Protein AF-A0A9J5Y5T1-F1 (afdb_monomer)

Radius of gyration: 34.95 Å; Cα contacts (8 Å, |Δi|>4): 26; chains: 1; bounding box: 78×88×80 Å

Organism: Solanum commersonii (NCBI:txid4109)

Sequence (200 aa):
MGQLAYSADVRATRLERSIPGMIDSAILAALTPLQTFVNALTVRVIACESKQGEDSEVRALKVNIASLRKDIDYLKFTDFTSLLETTEDRDAPNTSRNHPTTTGDVQRDGAAHVESNAKTDEELISIHTEESRDKGIFRDLPDLIKTIVQPVIKTLPTGTSTAAPSGYGIAILSEATPGTDAHIQTATPATETPTKRETA

Foldseek 3Di:
DPPVVVVVVVVVVVVVVCVLVVVLVVLVVVLVVVVVVLVVVVVVLVVVCVVPNDDPVSVVVVVVSVVVVVVSVVSNPDRVVVVVVVPPPDPDDPDDDDDPPPPDDDDDDDDDDDPPPDPPDPPDPPPPPPPDPVVPPVVCPVVVVVVVVVVVVVPPPPPPPPDDPDDDDDDDDDDDDDDDDDDDDDDDDDDDDDDDDDDD

Solvent-accessible surface area (backbone atoms only — not comparable to full-atom values): 13664 Å² total; per-residue (Å²): 126,68,70,63,60,55,57,50,54,59,51,53,58,54,48,64,70,46,49,56,61,52,50,55,53,51,51,54,62,59,47,52,61,52,54,53,50,52,52,54,48,52,54,49,51,54,54,47,34,76,74,77,46,85,47,75,63,61,51,53,49,51,53,51,52,55,50,52,50,51,53,51,54,48,61,71,67,54,60,63,57,65,66,63,60,72,74,76,82,75,85,72,77,91,70,83,85,77,82,79,86,73,91,68,93,72,92,75,83,86,81,80,90,75,83,78,85,73,82,76,78,81,72,76,79,75,76,74,77,75,83,77,68,76,77,54,64,68,71,45,43,65,57,46,52,48,59,65,54,50,50,66,73,65,68,52,73,75,68,79,75,77,78,72,88,77,76,78,89,83,81,89,83,90,81,82,87,85,90,83,90,78,87,83,83,84,83,83,83,83,84,84,78,86,83,86,82,85,80,134

Nearest PDB structures (foldseek):
  4biu-assembly2_B  TM=8.194E-01  e=3.157E-01  Escherichia coli K-12
  4biu-assembly2_A  TM=7.424E-01  e=4.403E-01  Escherichia coli K-12
  4biz-assembly2_D  TM=7.904E-01  e=9.789E-01  Escherichia coli K-12
  6he1-assembly1_A  TM=5.849E-01  e=9.414E+00  Pseudomonas aeruginosa
  6hdz-assembly1_A  TM=5.724E-01  e=9.414E+00  Pseudomonas aeruginosa

Secondary structure (DSSP, 8-state):
-HHHHHHHHHHHHHHHHHHHHHHHHHHHHHHHHHHHHHHHHHHHHHHHHHHH---HHHHHHHHHHHHHHHHHHHHHHS-HHHHHHTTSSSS---------------------------------------TTSHHHHTTSHHHHHHHHHHHHHHSS------------------------------PPPP-PPPPP----

Structure (mmCIF, N/CA/C/O backbone):
data_AF-A0A9J5Y5T1-F1
#
_entry.id   AF-A0A9J5Y5T1-F1
#
loop_
_atom_site.group_PDB
_atom_site.id
_atom_site.type_symbol
_atom_site.label_atom_id
_atom_site.label_alt_id
_atom_site.label_comp_id
_atom_site.label_asym_id
_atom_site.label_entity_id
_atom_site.label_seq_id
_atom_site.pdbx_PDB_ins_code
_atom_site.Cartn_x
_atom_site.Cartn_y
_atom_site.Cartn_z
_atom_site.occupancy
_atom_site.B_iso_or_equiv
_atom_site.auth_seq_id
_atom_site.auth_comp_id
_atom_site.auth_asym_id
_atom_site.auth_atom_id
_atom_site.pdbx_PDB_model_num
ATOM 1 N N . MET A 1 1 ? 26.450 -8.437 -41.134 1.00 74.06 1 MET A N 1
ATOM 2 C CA . MET A 1 1 ? 26.872 -8.256 -39.724 1.00 74.06 1 MET A CA 1
ATOM 3 C C . MET A 1 1 ? 26.092 -7.157 -38.982 1.00 74.06 1 MET A C 1
ATOM 5 O O . MET A 1 1 ? 25.840 -7.346 -37.806 1.00 74.06 1 MET A O 1
ATOM 9 N N . GLY A 1 2 ? 25.649 -6.053 -39.609 1.00 75.94 2 GLY A N 1
ATOM 10 C CA . GLY A 1 2 ? 25.048 -4.914 -38.875 1.00 75.94 2 GLY A CA 1
ATOM 11 C C . GLY A 1 2 ? 23.631 -5.085 -38.288 1.00 75.94 2 GLY A C 1
ATOM 12 O O . GLY A 1 2 ? 23.327 -4.481 -37.267 1.00 75.94 2 GLY A O 1
ATOM 13 N N . GLN A 1 3 ? 22.760 -5.919 -38.871 1.00 76.81 3 GLN A N 1
ATOM 14 C CA . GLN A 1 3 ? 21.355 -6.025 -38.421 1.00 76.81 3 GLN A CA 1
ATOM 15 C C . GLN A 1 3 ? 21.182 -6.706 -37.050 1.00 76.81 3 GLN A C 1
ATOM 17 O O . GLN A 1 3 ? 20.240 -6.398 -36.324 1.00 76.81 3 GLN A O 1
ATOM 22 N N . LEU A 1 4 ? 22.101 -7.603 -36.675 1.00 75.69 4 LEU A N 1
ATOM 23 C CA . LEU A 1 4 ? 22.059 -8.304 -35.386 1.00 75.69 4 LEU A CA 1
ATOM 24 C C . LEU A 1 4 ? 22.426 -7.378 -34.220 1.00 75.69 4 LEU A C 1
ATOM 26 O O . LEU A 1 4 ? 21.766 -7.418 -33.185 1.00 75.69 4 LEU A O 1
ATOM 30 N N . ALA A 1 5 ? 23.427 -6.512 -34.418 1.00 73.38 5 ALA A N 1
ATOM 31 C CA . ALA A 1 5 ? 23.811 -5.498 -33.437 1.00 73.38 5 ALA A CA 1
ATOM 32 C C . ALA A 1 5 ? 22.671 -4.491 -33.208 1.00 73.38 5 ALA A C 1
ATOM 34 O O . ALA A 1 5 ? 22.303 -4.227 -32.069 1.00 73.38 5 ALA A O 1
ATOM 35 N N . TYR A 1 6 ? 22.030 -4.033 -34.289 1.00 80.94 6 TYR A N 1
ATOM 36 C CA . TYR A 1 6 ? 20.891 -3.114 -34.216 1.00 80.94 6 TYR A CA 1
ATOM 37 C C . TYR A 1 6 ? 19.677 -3.714 -33.479 1.00 80.94 6 TYR A C 1
ATOM 39 O O . TYR A 1 6 ? 19.035 -3.050 -32.672 1.00 80.94 6 TYR A O 1
ATOM 47 N N . SER A 1 7 ? 19.369 -4.999 -33.696 1.00 79.19 7 SER A N 1
ATOM 48 C CA . SER A 1 7 ? 18.245 -5.651 -33.008 1.00 79.19 7 SER A CA 1
ATOM 49 C C . SER A 1 7 ? 18.495 -5.905 -31.514 1.00 79.19 7 SER A C 1
ATOM 51 O O . SER A 1 7 ? 17.526 -6.048 -30.763 1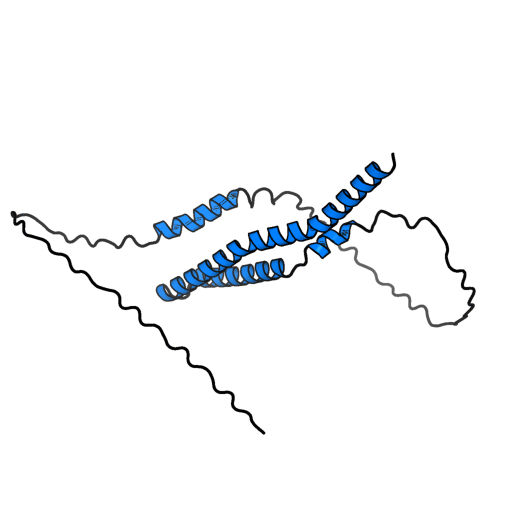.00 79.19 7 SER A O 1
ATOM 53 N N . ALA A 1 8 ? 19.749 -6.038 -31.078 1.00 80.44 8 ALA A N 1
ATOM 54 C CA . ALA A 1 8 ? 20.075 -6.181 -29.659 1.00 80.44 8 ALA A CA 1
ATOM 55 C C . ALA A 1 8 ? 19.858 -4.856 -28.912 1.00 80.44 8 ALA A C 1
ATOM 57 O O . ALA A 1 8 ? 19.189 -4.847 -27.880 1.00 80.44 8 ALA A O 1
ATOM 58 N N . ASP A 1 9 ? 20.315 -3.754 -29.503 1.00 85.69 9 ASP A N 1
ATOM 59 C CA . ASP A 1 9 ? 20.233 -2.395 -28.956 1.00 85.69 9 ASP A CA 1
ATOM 60 C C . ASP A 1 9 ? 18.781 -1.915 -28.740 1.00 85.69 9 ASP A C 1
ATOM 62 O O . ASP A 1 9 ? 18.398 -1.468 -27.657 1.00 85.69 9 ASP A O 1
ATOM 66 N N . VAL A 1 10 ? 17.899 -2.146 -29.722 1.00 89.50 10 VAL A N 1
ATOM 67 C CA . VAL A 1 10 ? 16.464 -1.805 -29.611 1.00 89.50 10 VAL A CA 1
ATOM 68 C C . VAL A 1 10 ? 15.746 -2.618 -28.522 1.00 89.50 10 VAL A C 1
ATOM 70 O O . VAL A 1 10 ? 14.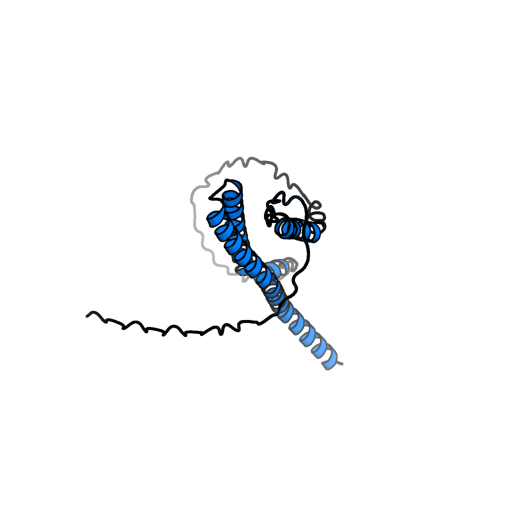761 -2.161 -27.944 1.00 89.50 10 VAL A O 1
ATOM 73 N N . ARG A 1 11 ? 16.190 -3.850 -28.234 1.00 84.06 11 ARG A N 1
ATOM 74 C CA . ARG A 1 11 ? 15.578 -4.668 -27.171 1.00 84.06 11 ARG A CA 1
ATOM 75 C C . ARG A 1 11 ? 16.043 -4.243 -25.781 1.00 84.06 11 ARG A C 1
ATOM 77 O O . ARG A 1 11 ? 15.214 -4.255 -24.875 1.00 84.06 11 ARG A O 1
ATOM 84 N N . ALA A 1 12 ? 17.310 -3.854 -25.633 1.00 84.94 12 ALA A N 1
ATOM 85 C CA . ALA A 1 12 ? 17.848 -3.334 -24.377 1.00 84.94 12 ALA A CA 1
ATOM 86 C C . ALA A 1 12 ? 17.123 -2.042 -23.963 1.00 84.94 12 ALA A C 1
ATOM 88 O O . ALA A 1 12 ? 16.480 -2.003 -22.916 1.00 84.94 12 ALA A O 1
ATOM 89 N N . THR A 1 13 ? 17.064 -1.065 -24.869 1.00 86.25 13 THR A N 1
ATOM 90 C CA . THR A 1 13 ? 16.391 0.227 -24.635 1.00 86.25 13 THR A CA 1
ATOM 91 C C . THR A 1 13 ? 14.893 0.095 -24.333 1.00 86.25 13 THR A C 1
ATOM 93 O O . THR A 1 13 ? 14.337 0.833 -23.517 1.00 86.25 13 THR A O 1
ATOM 96 N N . ARG A 1 14 ? 14.193 -0.866 -24.956 1.00 87.25 14 ARG A N 1
ATOM 97 C CA . ARG A 1 14 ? 12.774 -1.125 -24.644 1.00 87.25 14 ARG A CA 1
ATOM 98 C C . ARG A 1 14 ? 12.569 -1.742 -23.262 1.00 87.25 14 ARG A C 1
ATOM 100 O O . ARG A 1 14 ? 11.547 -1.452 -22.643 1.00 87.25 14 ARG A O 1
ATOM 107 N N . LEU A 1 15 ? 13.492 -2.587 -22.799 1.00 89.62 15 LEU A N 1
ATOM 108 C CA . LEU A 1 15 ? 13.421 -3.189 -21.469 1.00 89.62 15 LEU A CA 1
ATOM 109 C C . LEU A 1 15 ? 13.660 -2.134 -20.387 1.00 89.62 15 LEU A C 1
ATOM 111 O O . LEU A 1 15 ? 12.841 -2.025 -19.476 1.00 89.62 15 LEU A O 1
ATOM 115 N N . GLU A 1 16 ? 14.703 -1.318 -20.542 1.00 84.88 16 GLU A N 1
ATOM 116 C CA . GLU A 1 16 ? 15.031 -0.202 -19.640 1.00 84.88 16 GLU A CA 1
ATOM 117 C C . GLU A 1 16 ? 13.834 0.731 -19.448 1.00 84.88 16 GLU A C 1
ATOM 119 O O . GLU A 1 16 ? 13.437 1.019 -18.322 1.00 84.88 16 GLU A O 1
ATOM 124 N N . ARG A 1 17 ? 13.143 1.080 -20.539 1.00 88.38 17 ARG A N 1
ATOM 125 C CA . ARG A 1 17 ? 11.944 1.926 -20.473 1.00 88.38 17 ARG A CA 1
ATOM 126 C C . ARG A 1 17 ? 10.734 1.264 -19.794 1.00 88.38 17 ARG A C 1
ATOM 128 O O . ARG A 1 17 ? 9.820 1.964 -19.369 1.00 88.38 17 ARG A O 1
ATOM 135 N N . SER A 1 18 ? 10.685 -0.067 -19.721 1.00 91.12 18 SER A N 1
ATOM 136 C CA . SER A 1 18 ? 9.566 -0.804 -19.108 1.00 91.12 18 SER A CA 1
ATOM 137 C C . SER A 1 18 ? 9.746 -1.078 -17.613 1.00 91.12 18 SER A C 1
ATOM 139 O O . SER A 1 18 ? 8.752 -1.295 -16.918 1.00 91.12 18 SER A O 1
ATOM 141 N N . ILE A 1 19 ? 10.987 -1.042 -17.114 1.00 88.25 19 ILE A N 1
ATOM 142 C CA . ILE A 1 19 ? 11.311 -1.349 -15.715 1.00 88.25 19 ILE A CA 1
ATOM 143 C C . ILE A 1 19 ? 10.579 -0.415 -14.731 1.00 88.25 19 ILE A C 1
ATOM 145 O O . ILE A 1 19 ? 9.932 -0.951 -13.828 1.00 88.25 19 ILE A O 1
ATOM 149 N N . PRO A 1 20 ? 10.570 0.926 -14.900 1.00 87.75 20 PRO A N 1
ATOM 150 C CA . PRO A 1 20 ? 9.882 1.814 -13.959 1.00 87.75 20 PRO A CA 1
ATOM 151 C C . PRO A 1 20 ? 8.380 1.522 -13.858 1.00 87.75 20 PRO A C 1
ATOM 153 O O . PRO A 1 20 ? 7.850 1.332 -12.768 1.00 87.75 20 PRO A O 1
ATOM 156 N N . GLY A 1 21 ? 7.712 1.333 -15.002 1.00 89.06 21 GLY A N 1
ATOM 157 C CA . GLY A 1 21 ? 6.279 1.027 -15.024 1.00 89.06 21 GLY A CA 1
ATOM 158 C C . GLY A 1 21 ? 5.930 -0.316 -14.371 1.00 89.06 21 GLY A C 1
ATOM 159 O O . GLY A 1 21 ? 4.870 -0.455 -13.758 1.00 89.06 21 GLY A O 1
ATOM 160 N N . MET A 1 22 ? 6.820 -1.309 -14.462 1.00 91.75 22 MET A N 1
ATOM 161 C CA . MET A 1 22 ? 6.648 -2.579 -13.751 1.00 91.75 22 MET A CA 1
ATOM 162 C C . MET A 1 22 ? 6.779 -2.413 -12.235 1.00 91.75 22 MET A C 1
ATOM 164 O O . MET A 1 22 ? 6.016 -3.034 -11.491 1.00 91.75 22 MET A O 1
ATOM 168 N N . ILE A 1 23 ? 7.724 -1.587 -11.784 1.00 88.31 23 ILE A N 1
ATOM 169 C CA . ILE A 1 23 ? 7.953 -1.312 -10.363 1.00 88.31 23 ILE A CA 1
ATOM 170 C C . ILE A 1 23 ? 6.741 -0.587 -9.768 1.00 88.31 23 ILE A C 1
ATOM 172 O O . ILE A 1 23 ? 6.176 -1.074 -8.787 1.00 88.31 23 ILE A O 1
ATOM 176 N N . ASP A 1 24 ? 6.264 0.482 -10.409 1.00 89.12 24 ASP A N 1
ATOM 177 C CA . ASP A 1 24 ? 5.082 1.228 -9.954 1.00 89.12 24 ASP A CA 1
ATOM 178 C C . ASP A 1 24 ? 3.845 0.332 -9.857 1.00 89.12 24 ASP A C 1
ATOM 180 O O . ASP A 1 24 ? 3.121 0.334 -8.856 1.00 89.12 24 ASP A O 1
ATOM 184 N N . SER A 1 25 ? 3.620 -0.498 -10.882 1.00 91.44 25 SER A N 1
ATOM 185 C CA . SER A 1 25 ? 2.495 -1.433 -10.891 1.00 91.44 25 SER A CA 1
ATOM 186 C C . SER A 1 25 ? 2.592 -2.462 -9.762 1.00 91.44 25 SER A C 1
ATOM 188 O O . SER A 1 25 ? 1.565 -2.813 -9.175 1.00 91.44 25 SER A O 1
ATOM 190 N N . ALA A 1 26 ? 3.791 -2.965 -9.458 1.00 91.69 26 ALA A N 1
ATOM 191 C CA . ALA A 1 26 ? 3.999 -3.925 -8.376 1.00 91.69 26 ALA A CA 1
ATOM 192 C C . ALA A 1 26 ? 3.769 -3.285 -6.997 1.00 91.69 26 ALA A C 1
ATOM 194 O O . ALA A 1 26 ? 3.108 -3.884 -6.144 1.00 91.69 26 ALA A O 1
ATOM 195 N N . ILE A 1 27 ? 4.244 -2.053 -6.792 1.00 89.06 27 ILE A N 1
ATOM 196 C CA . ILE A 1 27 ? 4.042 -1.302 -5.546 1.00 89.06 27 ILE A CA 1
ATOM 197 C C . ILE A 1 27 ? 2.551 -1.017 -5.328 1.00 89.06 27 ILE A C 1
ATOM 199 O O . ILE A 1 27 ? 2.019 -1.298 -4.251 1.00 89.06 27 ILE A O 1
ATOM 203 N N . LEU A 1 28 ? 1.836 -0.550 -6.355 1.00 91.38 28 LEU A N 1
ATOM 204 C CA . LEU A 1 28 ? 0.387 -0.322 -6.278 1.00 91.38 28 LEU A CA 1
ATOM 205 C C . LEU A 1 28 ? -0.393 -1.608 -5.961 1.00 91.38 28 LEU A C 1
ATOM 207 O O . LEU A 1 28 ? -1.330 -1.591 -5.149 1.0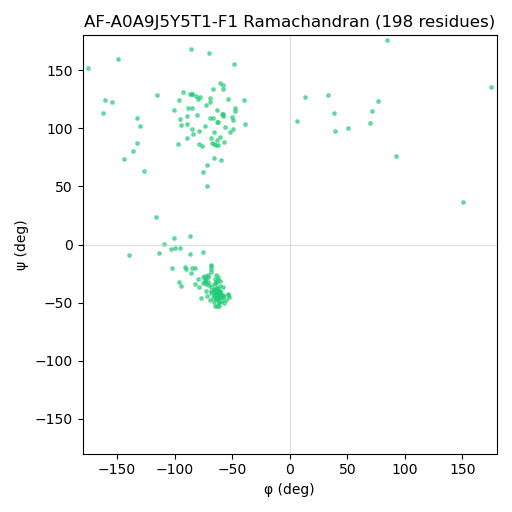0 91.38 28 LEU A O 1
ATOM 211 N N . ALA A 1 29 ? 0.007 -2.732 -6.560 1.00 92.62 29 ALA A N 1
ATOM 212 C CA . ALA A 1 29 ? -0.590 -4.034 -6.276 1.00 92.62 29 ALA A CA 1
ATOM 213 C C . ALA A 1 29 ? -0.374 -4.460 -4.812 1.00 92.62 29 ALA A C 1
ATOM 215 O O . ALA A 1 29 ? -1.293 -5.010 -4.204 1.00 92.62 29 ALA A O 1
ATOM 216 N N . ALA A 1 30 ? 0.788 -4.156 -4.223 1.00 91.06 30 ALA A N 1
ATOM 217 C CA . ALA A 1 30 ? 1.093 -4.440 -2.819 1.00 91.06 30 ALA A CA 1
ATOM 218 C C . ALA A 1 30 ? 0.396 -3.481 -1.830 1.00 91.06 30 ALA A C 1
ATOM 220 O O . ALA A 1 30 ? -0.001 -3.898 -0.741 1.00 91.06 30 ALA A O 1
ATOM 221 N N . LEU A 1 31 ? 0.187 -2.214 -2.204 1.00 92.38 31 LEU A N 1
ATOM 222 C CA . LEU A 1 31 ? -0.479 -1.214 -1.357 1.00 92.38 31 LEU A CA 1
ATOM 223 C C . LEU A 1 31 ? -1.995 -1.424 -1.234 1.00 92.38 31 LEU A C 1
ATOM 225 O O . LEU A 1 31 ? -2.592 -1.125 -0.199 1.00 92.38 31 LEU A O 1
ATOM 229 N N . THR A 1 32 ? -2.633 -1.972 -2.266 1.00 93.81 32 THR A N 1
ATOM 230 C CA . THR A 1 32 ? -4.084 -2.230 -2.285 1.00 93.81 32 THR A CA 1
ATOM 231 C C . THR A 1 32 ? -4.578 -3.126 -1.128 1.00 93.81 32 THR A C 1
ATOM 233 O O . THR A 1 32 ? -5.525 -2.738 -0.426 1.00 93.81 32 THR A O 1
ATOM 236 N N . PRO A 1 33 ? -3.976 -4.303 -0.859 1.00 93.81 33 PRO A N 1
ATOM 237 C CA . PRO A 1 33 ? -4.376 -5.130 0.278 1.00 93.81 33 PRO A CA 1
ATOM 238 C C . PRO A 1 33 ? -4.081 -4.462 1.629 1.00 93.81 33 PRO A C 1
ATOM 240 O O . PRO A 1 33 ? -4.890 -4.600 2.548 1.00 93.81 33 PRO A O 1
ATOM 243 N N . LEU A 1 34 ? -2.997 -3.682 1.752 1.00 92.75 34 LEU A N 1
ATOM 244 C CA . LEU A 1 34 ? -2.691 -2.926 2.975 1.00 92.75 34 LEU A CA 1
ATOM 245 C C . LEU A 1 34 ? -3.772 -1.884 3.279 1.00 92.75 34 LEU A C 1
ATOM 247 O O . LEU A 1 34 ? -4.287 -1.841 4.396 1.00 92.75 34 LEU A O 1
ATOM 251 N N . GLN A 1 35 ? -4.195 -1.111 2.276 1.00 96.06 35 GLN A N 1
ATOM 252 C CA . GLN A 1 35 ? -5.290 -0.148 2.427 1.00 96.06 35 GLN A CA 1
ATOM 253 C C . GLN A 1 35 ? -6.583 -0.833 2.888 1.00 96.06 35 GLN A C 1
ATOM 255 O O . GLN A 1 35 ? -7.283 -0.342 3.777 1.00 96.06 35 GLN A O 1
ATOM 260 N N . THR A 1 36 ? -6.893 -1.989 2.297 1.00 95.62 36 THR A N 1
ATOM 261 C CA . THR A 1 36 ? -8.075 -2.784 2.657 1.00 95.62 36 THR A CA 1
ATOM 262 C C . THR A 1 36 ? -8.006 -3.243 4.113 1.00 95.62 36 THR A C 1
ATOM 264 O O . THR A 1 36 ? -8.989 -3.124 4.849 1.00 95.62 36 THR A O 1
ATOM 267 N N . PHE A 1 37 ? -6.836 -3.706 4.560 1.00 95.12 37 PHE A N 1
ATOM 268 C CA . PHE A 1 37 ? -6.607 -4.107 5.944 1.00 95.12 37 PHE A CA 1
ATOM 269 C C . PHE A 1 37 ? -6.778 -2.941 6.928 1.00 95.12 37 PHE A C 1
ATOM 271 O O . PHE A 1 37 ? -7.483 -3.090 7.928 1.00 95.12 37 PHE A O 1
ATOM 278 N N . VAL A 1 38 ? -6.200 -1.771 6.636 1.00 96.44 38 VAL A N 1
ATOM 279 C CA . VAL A 1 38 ? -6.329 -0.564 7.475 1.00 96.44 38 VAL A CA 1
ATOM 280 C C . VAL A 1 38 ? -7.786 -0.109 7.577 1.00 96.44 38 VAL A C 1
ATOM 282 O O . VAL A 1 38 ? -8.262 0.216 8.670 1.00 96.44 38 VAL A O 1
ATOM 285 N N . ASN A 1 39 ? -8.537 -0.158 6.475 1.00 96.12 39 ASN A N 1
ATOM 286 C CA . ASN A 1 39 ? -9.968 0.151 6.478 1.00 96.12 39 ASN A CA 1
ATOM 287 C C . ASN A 1 39 ? -10.757 -0.843 7.349 1.00 96.12 39 ASN A C 1
ATOM 289 O O . ASN A 1 39 ? -11.556 -0.433 8.192 1.00 96.12 39 ASN A O 1
ATOM 293 N N . ALA A 1 40 ? -10.498 -2.146 7.207 1.00 95.38 40 ALA A N 1
ATOM 294 C CA . ALA A 1 40 ? -11.138 -3.174 8.028 1.00 95.38 40 ALA A CA 1
ATOM 295 C C . ALA A 1 40 ? -10.781 -3.040 9.519 1.00 95.38 40 ALA A C 1
ATOM 297 O O . ALA A 1 40 ? -11.621 -3.265 10.394 1.00 95.38 40 ALA A O 1
ATOM 298 N N . LEU A 1 41 ? -9.539 -2.664 9.831 1.00 94.50 41 LEU A N 1
ATOM 299 C CA . LEU A 1 41 ? -9.101 -2.395 11.197 1.00 94.50 41 LEU A CA 1
ATOM 300 C C . LEU A 1 41 ? -9.823 -1.173 11.777 1.00 94.50 41 LEU A C 1
ATOM 302 O O . LEU A 1 41 ? -10.336 -1.256 12.888 1.00 94.50 41 LEU A O 1
ATOM 306 N N . THR A 1 42 ? -9.954 -0.097 11.000 1.00 97.12 42 THR A N 1
ATOM 307 C CA . THR A 1 42 ? -10.706 1.109 11.384 1.00 97.12 42 THR A CA 1
ATOM 308 C C . THR A 1 42 ? -12.145 0.766 11.777 1.00 97.12 42 THR A C 1
ATOM 310 O O . THR A 1 42 ? -12.602 1.165 12.846 1.00 97.12 42 THR A O 1
ATOM 313 N N . VAL A 1 43 ? -12.845 -0.032 10.962 1.00 96.56 43 VAL A N 1
ATOM 314 C CA . VAL A 1 43 ? -14.221 -0.473 11.259 1.00 96.56 43 VAL A CA 1
ATOM 315 C C . VAL A 1 43 ? -14.284 -1.270 12.563 1.00 96.56 43 VAL A C 1
ATOM 317 O O . VAL A 1 43 ? -15.178 -1.047 13.378 1.00 96.56 43 VAL A O 1
ATOM 320 N N . ARG A 1 44 ? -13.329 -2.179 12.795 1.00 94.25 44 ARG A N 1
ATOM 321 C CA . ARG A 1 44 ? -13.279 -2.968 14.035 1.00 94.25 44 ARG A CA 1
ATOM 322 C C . ARG A 1 44 ? -13.022 -2.102 15.264 1.00 94.25 44 ARG A C 1
ATOM 324 O O . ARG A 1 44 ? -13.684 -2.313 16.272 1.00 94.25 44 ARG A O 1
ATOM 331 N N . VAL A 1 45 ? -12.125 -1.122 15.175 1.00 92.44 45 VAL A N 1
ATOM 332 C CA . VAL A 1 45 ? -11.853 -0.181 16.272 1.00 92.44 45 VAL A CA 1
ATOM 333 C C . VAL A 1 45 ? -13.099 0.630 16.617 1.00 92.44 45 VAL A C 1
ATOM 335 O O . VAL A 1 45 ? -13.461 0.687 17.786 1.00 92.44 45 VAL A O 1
ATOM 338 N N . ILE A 1 46 ? -13.818 1.150 15.615 1.00 94.38 46 ILE A N 1
ATOM 339 C CA . ILE A 1 46 ? -15.092 1.861 15.825 1.00 94.38 46 ILE A CA 1
ATOM 340 C C . ILE A 1 46 ? -16.131 0.941 16.488 1.00 94.38 46 ILE A C 1
ATOM 342 O O . ILE A 1 46 ? -16.831 1.344 17.417 1.00 94.38 46 ILE A O 1
ATOM 346 N N . ALA A 1 47 ? -16.222 -0.318 16.049 1.00 93.06 47 ALA A N 1
ATOM 347 C CA . ALA A 1 47 ? -17.136 -1.285 16.649 1.00 93.06 47 ALA A CA 1
ATOM 348 C C . ALA A 1 47 ? -16.765 -1.620 18.108 1.00 93.06 47 ALA A C 1
ATOM 350 O O . ALA A 1 47 ? -17.661 -1.744 18.943 1.00 93.06 47 ALA A O 1
ATOM 351 N N . CYS A 1 48 ? -15.475 -1.743 18.438 1.00 90.81 48 CYS A N 1
ATOM 352 C CA . CYS A 1 48 ? -15.007 -1.951 19.813 1.00 90.81 48 CYS A CA 1
ATOM 353 C C . CYS A 1 48 ? -15.287 -0.732 20.703 1.00 90.81 48 CYS A C 1
ATOM 355 O O . CYS A 1 48 ? -15.860 -0.901 21.779 1.00 90.81 48 CYS A O 1
ATOM 357 N N . GLU A 1 49 ? -14.987 0.477 20.213 1.00 93.81 49 GLU A N 1
ATOM 358 C CA . GLU A 1 49 ? -15.272 1.760 20.878 1.00 93.81 49 GLU A CA 1
ATOM 359 C C . GLU A 1 49 ? -16.761 1.858 21.246 1.00 93.81 49 GLU A C 1
ATOM 361 O O . GLU A 1 49 ? -17.112 2.195 22.375 1.00 93.81 49 GLU A O 1
ATOM 366 N N . SER A 1 50 ? -17.654 1.447 20.337 1.00 93.81 50 SER A N 1
ATOM 367 C CA . SER A 1 50 ? -19.101 1.472 20.595 1.00 93.81 50 SER A CA 1
ATOM 368 C C . SER A 1 50 ? -19.583 0.470 21.658 1.00 93.81 50 SER A C 1
ATOM 370 O O . SER A 1 50 ? -20.644 0.674 22.244 1.00 93.81 50 SER A O 1
ATOM 372 N N . LYS A 1 51 ? -18.836 -0.618 21.908 1.00 91.50 51 LYS A N 1
ATOM 373 C CA . LYS A 1 51 ? -19.221 -1.684 22.854 1.00 91.50 51 LYS A CA 1
ATOM 374 C C . LYS A 1 51 ? -18.634 -1.504 24.250 1.00 91.50 51 LYS A C 1
ATOM 376 O O . LYS A 1 51 ? -19.277 -1.899 25.217 1.00 91.50 51 LYS A O 1
ATOM 381 N N . GLN A 1 52 ? -17.409 -0.992 24.345 1.00 89.12 52 GLN A N 1
ATOM 382 C CA . GLN A 1 52 ? -16.642 -0.934 25.598 1.00 89.12 52 GLN A CA 1
ATOM 383 C C . GLN A 1 52 ? -16.404 0.502 26.088 1.00 89.12 52 GLN A C 1
ATOM 385 O O . GLN A 1 52 ? -15.951 0.690 27.214 1.00 89.12 52 GLN A O 1
ATOM 390 N N . GLY A 1 53 ? -16.767 1.507 25.284 1.00 87.69 53 GLY A N 1
ATOM 391 C CA . GLY A 1 53 ? -16.366 2.895 25.495 1.00 87.69 53 GLY A CA 1
ATOM 392 C C . GLY A 1 53 ? -14.983 3.179 24.902 1.00 87.69 53 GLY A C 1
ATOM 393 O O . GLY A 1 53 ? -14.315 2.294 24.368 1.00 87.69 53 GLY A O 1
ATOM 394 N N . GLU A 1 54 ? -14.558 4.440 24.965 1.00 90.88 54 GLU A N 1
ATOM 395 C CA . GLU A 1 54 ? -13.217 4.850 24.539 1.00 90.88 54 GLU A CA 1
ATOM 396 C C . GLU A 1 54 ? -12.231 4.625 25.698 1.00 90.88 54 GLU A C 1
ATOM 398 O O . GLU A 1 54 ? -12.158 5.431 26.627 1.00 90.88 54 GLU A O 1
ATOM 403 N N . ASP A 1 55 ? -11.486 3.518 25.664 1.00 93.81 55 ASP A N 1
ATOM 404 C CA . ASP A 1 55 ? -10.340 3.306 26.551 1.00 93.81 55 ASP A CA 1
ATOM 405 C C . ASP A 1 55 ? -9.050 3.932 25.967 1.00 93.81 55 ASP A C 1
ATOM 407 O O . ASP A 1 55 ? -8.983 4.364 24.807 1.00 93.81 55 ASP A O 1
ATOM 411 N N . SER A 1 56 ? -7.998 4.018 26.784 1.00 90.31 56 SER A N 1
ATOM 412 C CA . SER A 1 56 ? -6.711 4.581 26.358 1.00 90.31 56 SER A CA 1
ATOM 413 C C . SER A 1 56 ? -6.022 3.766 25.256 1.00 90.31 56 SER A C 1
ATOM 415 O O . SER A 1 56 ? -5.251 4.334 24.480 1.00 90.31 56 SER A O 1
ATOM 417 N N . GLU A 1 57 ? -6.292 2.463 25.165 1.00 90.38 57 GLU A N 1
ATOM 418 C CA . GLU A 1 57 ? -5.683 1.563 24.180 1.00 90.38 57 GLU A CA 1
ATOM 419 C C . GLU A 1 57 ? -6.322 1.743 22.797 1.00 90.38 57 GLU A C 1
ATOM 421 O O . GLU A 1 57 ? -5.615 1.920 21.804 1.00 90.38 57 GLU A O 1
ATOM 426 N N . VAL A 1 58 ? -7.653 1.795 22.730 1.00 90.19 58 VAL A N 1
ATOM 427 C CA . VAL A 1 58 ? -8.468 2.105 21.550 1.00 90.19 58 VAL A CA 1
ATOM 428 C C . VAL A 1 58 ? -8.087 3.476 21.005 1.00 90.19 58 VAL A C 1
ATOM 430 O O . VAL A 1 58 ? -7.871 3.614 19.797 1.00 90.19 58 VAL A O 1
ATOM 433 N N . ARG A 1 59 ? -7.918 4.479 21.878 1.00 94.50 59 ARG A N 1
ATOM 434 C CA . ARG A 1 59 ? -7.436 5.805 21.468 1.00 94.50 59 ARG A CA 1
ATOM 435 C C . ARG A 1 59 ? -6.034 5.740 20.858 1.00 94.50 59 ARG A C 1
ATOM 437 O O . ARG A 1 59 ? -5.825 6.293 19.776 1.00 94.50 59 ARG A O 1
ATOM 444 N N . ALA A 1 60 ? -5.083 5.073 21.514 1.00 93.94 60 ALA A N 1
ATOM 445 C CA . ALA A 1 60 ? -3.721 4.929 20.993 1.00 93.94 60 ALA A CA 1
ATOM 446 C C . ALA A 1 60 ? -3.705 4.194 19.640 1.00 93.94 60 ALA A C 1
ATOM 448 O O . ALA A 1 60 ? -3.059 4.634 18.687 1.00 93.94 60 ALA A O 1
ATOM 449 N N . LEU A 1 61 ? -4.491 3.124 19.512 1.00 93.81 61 LEU A N 1
ATOM 450 C CA . LEU A 1 61 ? -4.632 2.362 18.276 1.00 93.81 61 LEU A CA 1
ATOM 451 C C . LEU A 1 61 ? -5.224 3.212 17.139 1.00 93.81 61 LEU A C 1
ATOM 453 O O . LEU A 1 61 ? -4.754 3.131 16.006 1.00 93.81 61 LEU A O 1
ATOM 457 N N . LYS A 1 62 ? -6.208 4.067 17.430 1.00 96.31 62 LYS A N 1
ATOM 458 C CA . LYS A 1 62 ? -6.818 4.997 16.463 1.00 96.31 62 LYS A CA 1
ATOM 459 C C . LYS A 1 62 ? -5.805 6.015 15.928 1.00 96.31 62 LYS A C 1
ATOM 461 O O . LYS A 1 62 ? -5.788 6.276 14.725 1.00 96.31 62 LYS A O 1
ATOM 466 N N . VAL A 1 63 ? -4.924 6.530 16.791 1.00 96.44 63 VAL A N 1
ATOM 467 C CA . VAL A 1 63 ? -3.803 7.398 16.382 1.00 96.44 63 VAL A CA 1
ATOM 468 C C . VAL A 1 63 ? -2.844 6.646 15.459 1.00 96.44 63 VAL A C 1
ATOM 470 O O . VAL A 1 63 ? -2.503 7.157 14.392 1.00 96.44 63 VAL A O 1
ATOM 473 N N . ASN A 1 64 ? -2.476 5.411 15.808 1.00 95.62 64 ASN A N 1
ATOM 474 C CA . ASN A 1 64 ? -1.582 4.590 14.987 1.00 95.62 64 ASN A CA 1
ATOM 475 C C . ASN A 1 64 ? -2.186 4.271 13.610 1.00 95.62 64 ASN A C 1
ATOM 477 O O . ASN A 1 64 ? -1.497 4.373 12.599 1.00 95.62 64 ASN A O 1
ATOM 481 N N . ILE A 1 65 ? -3.483 3.951 13.543 1.00 95.50 65 ILE A N 1
ATOM 482 C CA . ILE A 1 65 ? -4.212 3.734 12.281 1.00 95.50 65 ILE A CA 1
ATOM 483 C C . ILE A 1 65 ? -4.206 4.998 11.417 1.00 95.50 65 ILE A C 1
ATOM 485 O O . ILE A 1 65 ? -3.992 4.919 10.207 1.00 95.50 65 ILE A O 1
ATOM 489 N N . ALA A 1 66 ? -4.428 6.166 12.026 1.00 97.00 66 ALA A N 1
ATOM 490 C CA . ALA A 1 66 ? -4.389 7.438 11.315 1.00 97.00 66 ALA A CA 1
ATOM 491 C C . ALA A 1 66 ? -2.983 7.756 10.781 1.00 97.00 66 ALA A C 1
ATOM 493 O O . ALA A 1 66 ? -2.872 8.264 9.666 1.00 97.00 66 ALA A O 1
ATOM 494 N N . SER A 1 67 ? -1.929 7.438 11.540 1.00 96.94 67 SER A N 1
ATOM 495 C CA . SER A 1 67 ? -0.540 7.553 11.076 1.00 96.94 67 SER A CA 1
ATOM 496 C C . SER A 1 67 ? -0.275 6.624 9.895 1.00 96.94 67 SER A C 1
ATOM 498 O O . SER A 1 67 ? 0.099 7.091 8.828 1.00 96.94 67 SER A O 1
ATOM 500 N N . LEU A 1 68 ? -0.595 5.335 10.039 1.00 94.62 68 LEU A N 1
ATOM 501 C CA . LEU A 1 68 ? -0.370 4.331 9.001 1.00 94.62 68 LEU A CA 1
ATOM 502 C C . LEU A 1 68 ? -1.089 4.677 7.691 1.00 94.62 68 LEU A C 1
ATOM 504 O O . LEU A 1 68 ? -0.565 4.445 6.606 1.00 94.62 68 LEU A O 1
ATOM 508 N N . ARG A 1 69 ? -2.288 5.261 7.775 1.00 96.62 69 ARG A N 1
ATOM 509 C CA . ARG A 1 69 ? -3.008 5.739 6.592 1.00 96.62 69 ARG A CA 1
ATOM 510 C C . ARG A 1 69 ? -2.248 6.854 5.870 1.00 96.62 69 ARG A C 1
ATOM 512 O O . ARG A 1 69 ? -2.156 6.803 4.650 1.00 96.62 69 ARG A O 1
ATOM 519 N N . LYS A 1 70 ? -1.680 7.816 6.605 1.00 96.56 70 LYS A N 1
ATOM 520 C CA . LYS A 1 70 ? -0.841 8.874 6.018 1.00 96.56 70 LYS A CA 1
ATOM 521 C C . LYS A 1 70 ? 0.403 8.294 5.357 1.00 96.56 70 LYS A C 1
ATOM 523 O O . LYS A 1 70 ? 0.757 8.746 4.277 1.00 96.56 70 LYS A O 1
ATOM 528 N N . ASP A 1 71 ? 1.020 7.290 5.973 1.00 93.69 71 ASP A N 1
ATOM 529 C CA . ASP A 1 71 ? 2.212 6.642 5.423 1.00 93.69 71 ASP A CA 1
ATOM 530 C C . ASP A 1 71 ? 1.887 5.897 4.118 1.00 93.69 71 ASP A C 1
ATOM 532 O O . ASP A 1 71 ? 2.636 5.993 3.149 1.00 93.69 71 ASP A O 1
ATOM 536 N N . ILE A 1 72 ? 0.735 5.216 4.049 1.00 93.12 72 ILE A N 1
ATOM 537 C CA . ILE A 1 72 ? 0.244 4.583 2.813 1.00 93.12 72 ILE A CA 1
ATOM 538 C C . ILE A 1 72 ? -0.067 5.635 1.740 1.00 93.12 72 ILE A C 1
ATOM 540 O O . ILE A 1 72 ? 0.307 5.450 0.582 1.00 93.12 72 ILE A O 1
ATOM 544 N N . ASP A 1 73 ? -0.736 6.731 2.108 1.00 93.38 73 ASP A N 1
ATOM 545 C CA . ASP A 1 73 ? -1.068 7.818 1.180 1.00 93.38 73 ASP A CA 1
ATOM 546 C C . ASP A 1 73 ? 0.203 8.501 0.644 1.00 93.38 73 ASP A C 1
ATOM 548 O O . ASP A 1 73 ? 0.297 8.771 -0.554 1.00 93.38 73 ASP A O 1
ATOM 552 N N . TYR A 1 74 ? 1.208 8.710 1.500 1.00 91.19 74 TYR A N 1
ATOM 553 C CA . TYR A 1 74 ? 2.531 9.196 1.109 1.00 91.19 74 TYR A CA 1
ATOM 554 C C . TYR A 1 74 ? 3.212 8.218 0.151 1.00 91.19 74 TYR A C 1
ATOM 556 O O . TYR A 1 74 ? 3.617 8.618 -0.937 1.00 91.19 74 TYR A O 1
ATOM 564 N N . LEU A 1 75 ? 3.254 6.925 0.494 1.00 90.31 75 LEU A N 1
ATOM 565 C CA . LEU A 1 75 ? 3.882 5.901 -0.344 1.00 90.31 75 LEU A CA 1
ATOM 566 C C . LEU A 1 75 ? 3.215 5.786 -1.722 1.00 90.31 75 LEU A C 1
ATOM 568 O O . LEU A 1 75 ? 3.881 5.482 -2.703 1.00 90.31 75 LEU A O 1
ATOM 572 N N . LYS A 1 76 ? 1.908 6.049 -1.807 1.00 89.62 76 LYS A N 1
ATOM 573 C CA . LYS A 1 76 ? 1.158 6.058 -3.068 1.00 89.62 76 LYS A CA 1
ATOM 574 C C . LYS A 1 76 ? 1.424 7.305 -3.918 1.00 89.62 76 LYS A C 1
ATOM 576 O O . LYS A 1 76 ? 1.243 7.248 -5.132 1.00 89.62 76 LYS A O 1
ATOM 581 N N . PHE A 1 77 ? 1.775 8.423 -3.286 1.00 87.12 77 PHE A N 1
ATOM 582 C CA . PHE A 1 77 ? 2.043 9.693 -3.961 1.00 87.12 77 PHE A CA 1
ATOM 583 C C . PHE A 1 77 ? 3.520 9.867 -4.339 1.00 87.12 77 PHE A C 1
ATOM 585 O O . PHE A 1 77 ? 3.830 10.671 -5.215 1.00 87.12 77 PHE A O 1
ATOM 592 N N . THR A 1 78 ? 4.427 9.119 -3.705 1.00 86.94 78 THR A N 1
ATOM 593 C CA . THR A 1 78 ? 5.838 9.077 -4.091 1.00 86.94 78 THR A CA 1
ATOM 594 C C . THR A 1 78 ? 5.970 8.507 -5.497 1.00 86.94 78 THR A C 1
ATOM 596 O O . THR A 1 78 ? 5.657 7.346 -5.745 1.00 86.94 78 THR A O 1
ATOM 599 N N . ASP A 1 79 ? 6.458 9.335 -6.415 1.00 82.81 79 ASP A N 1
ATOM 600 C CA . ASP A 1 79 ? 6.877 8.884 -7.732 1.00 82.81 79 ASP A CA 1
ATOM 601 C C . ASP A 1 79 ? 8.201 8.120 -7.597 1.00 82.81 79 ASP A C 1
ATOM 603 O O . ASP A 1 79 ? 9.270 8.710 -7.421 1.00 82.81 79 ASP A O 1
ATOM 607 N N . PHE A 1 80 ? 8.136 6.790 -7.640 1.00 79.81 80 PHE A N 1
ATOM 608 C CA . PHE A 1 80 ? 9.327 5.942 -7.557 1.00 79.81 80 PHE A CA 1
ATOM 609 C C . PHE A 1 80 ? 10.215 6.077 -8.795 1.00 79.81 80 PHE A C 1
ATOM 611 O O . PHE A 1 80 ? 11.405 5.768 -8.720 1.00 79.81 80 PHE A O 1
ATOM 618 N N . THR A 1 81 ? 9.683 6.606 -9.900 1.00 73.88 81 THR A N 1
ATOM 619 C CA . THR A 1 81 ? 10.469 6.957 -11.088 1.00 73.88 81 THR A CA 1
ATOM 620 C C . THR A 1 81 ? 11.527 8.000 -10.743 1.00 73.88 81 THR A C 1
ATOM 622 O O . THR A 1 81 ? 12.696 7.816 -11.074 1.00 73.88 81 THR A O 1
ATOM 625 N N . SER A 1 82 ? 11.147 9.027 -9.973 1.00 81.75 82 SER A N 1
ATOM 626 C CA . SER A 1 82 ? 12.062 10.075 -9.507 1.00 81.75 82 SER A CA 1
ATOM 627 C C . SER A 1 82 ? 13.182 9.522 -8.606 1.00 81.75 82 SER A C 1
ATOM 629 O O . SER A 1 82 ? 14.296 10.043 -8.611 1.00 81.75 82 SER A O 1
ATOM 631 N N . LEU A 1 83 ? 12.916 8.445 -7.852 1.00 77.00 83 LEU A N 1
ATOM 632 C CA . LEU A 1 83 ? 13.915 7.767 -7.012 1.00 77.00 83 LEU A CA 1
ATOM 633 C C . LEU A 1 83 ? 14.926 6.958 -7.844 1.00 77.00 83 LEU A C 1
ATOM 635 O O . LEU A 1 83 ? 16.090 6.850 -7.465 1.00 77.00 83 LEU A O 1
ATOM 639 N N . LEU A 1 84 ? 14.487 6.385 -8.967 1.00 73.62 84 LEU A N 1
ATOM 640 C CA . LEU A 1 84 ? 15.346 5.624 -9.880 1.00 73.62 84 LEU A CA 1
ATOM 641 C C . LEU A 1 84 ? 16.170 6.536 -10.799 1.00 73.62 84 LEU A C 1
ATOM 643 O O . LEU A 1 84 ? 17.292 6.185 -11.145 1.00 73.62 84 LEU A O 1
ATOM 647 N N . GLU A 1 85 ? 15.659 7.720 -11.142 1.00 75.31 85 GLU A N 1
ATOM 648 C CA . GLU A 1 85 ? 16.345 8.697 -12.002 1.00 75.31 85 GLU A CA 1
ATOM 649 C C . GLU A 1 85 ? 17.592 9.316 -11.331 1.00 75.31 85 GLU A C 1
ATOM 651 O O . GLU A 1 85 ? 18.484 9.828 -12.004 1.00 75.31 85 GLU A O 1
ATOM 656 N N . THR A 1 86 ? 17.724 9.228 -10.000 1.00 63.47 86 THR A N 1
ATOM 657 C CA . THR A 1 86 ? 18.817 9.892 -9.261 1.00 63.47 86 THR A CA 1
ATOM 658 C C . THR A 1 86 ? 20.188 9.201 -9.388 1.00 63.47 86 THR A C 1
ATOM 660 O O . THR A 1 86 ? 21.185 9.742 -8.907 1.00 63.47 86 THR A O 1
ATOM 663 N N . THR A 1 87 ? 20.292 8.020 -10.009 1.00 60.69 87 THR A N 1
ATOM 664 C CA . THR A 1 87 ? 21.562 7.266 -10.102 1.00 60.69 87 THR A CA 1
ATOM 665 C C . THR A 1 87 ? 22.258 7.341 -11.460 1.00 60.69 87 THR A C 1
ATOM 667 O O . THR A 1 87 ? 23.373 6.835 -11.579 1.00 60.69 87 THR A O 1
ATOM 670 N N . GLU A 1 88 ? 21.663 7.985 -12.467 1.00 57.69 88 GLU A N 1
ATOM 671 C CA . GLU A 1 88 ? 22.153 7.888 -13.852 1.00 57.69 88 GLU A CA 1
ATOM 672 C C . GLU A 1 88 ? 23.022 9.077 -14.320 1.00 57.69 88 GLU A C 1
ATOM 674 O O . GLU A 1 88 ? 23.599 9.022 -15.402 1.00 57.69 88 GLU A O 1
ATOM 679 N N . ASP A 1 89 ? 23.224 10.113 -13.491 1.00 58.38 89 ASP A N 1
ATOM 680 C CA . ASP A 1 89 ? 24.011 11.309 -13.854 1.00 58.38 89 ASP A CA 1
ATOM 681 C C . ASP A 1 89 ? 25.128 11.639 -12.847 1.00 58.38 89 ASP A C 1
ATOM 683 O O . ASP A 1 89 ? 25.113 12.677 -12.182 1.00 58.38 89 ASP A O 1
ATOM 687 N N . ARG A 1 90 ? 26.116 10.744 -12.682 1.00 59.50 90 ARG A N 1
ATOM 688 C CA . ARG A 1 90 ? 27.388 11.116 -12.017 1.00 59.50 90 ARG A CA 1
ATOM 689 C C . ARG A 1 90 ? 28.691 10.577 -12.603 1.00 59.50 90 ARG A C 1
ATOM 691 O O . ARG A 1 90 ? 29.734 11.096 -12.219 1.00 59.50 90 ARG A O 1
ATOM 698 N N . ASP A 1 91 ? 28.666 9.655 -13.565 1.00 62.25 91 ASP A N 1
ATOM 699 C CA . ASP A 1 91 ? 29.899 9.030 -14.082 1.00 62.25 91 ASP A CA 1
ATOM 700 C C . ASP A 1 91 ? 30.208 9.308 -15.562 1.00 62.25 91 ASP A C 1
ATOM 702 O O . ASP A 1 91 ? 31.007 8.609 -16.187 1.00 62.25 91 ASP A O 1
ATOM 706 N N . ALA A 1 92 ? 29.685 10.403 -16.114 1.00 54.69 92 ALA A N 1
ATOM 707 C CA . ALA A 1 92 ? 30.413 11.109 -17.159 1.00 54.69 92 ALA A CA 1
ATOM 708 C C . ALA A 1 92 ? 31.218 12.235 -16.490 1.00 54.69 92 ALA A C 1
ATOM 710 O O . ALA A 1 92 ? 30.646 13.279 -16.164 1.00 54.69 92 ALA A O 1
ATOM 711 N N . PRO A 1 93 ? 32.546 12.099 -16.281 1.00 55.31 93 PRO A N 1
ATOM 712 C CA . PRO A 1 93 ? 33.353 13.297 -16.150 1.00 55.31 93 PRO A CA 1
ATOM 713 C C . PRO A 1 93 ? 33.064 14.131 -17.396 1.00 55.31 93 PRO A C 1
ATOM 715 O O . PRO A 1 93 ? 33.191 13.639 -18.516 1.00 55.31 93 PRO A O 1
ATOM 718 N N . ASN A 1 94 ? 32.658 15.382 -17.197 1.00 54.19 94 ASN A N 1
ATOM 719 C CA . ASN A 1 94 ? 32.664 16.408 -18.229 1.00 54.19 94 ASN A CA 1
ATOM 720 C C . ASN A 1 94 ? 34.110 16.600 -18.717 1.00 54.19 94 ASN A C 1
ATOM 722 O O . ASN A 1 94 ? 34.779 17.579 -18.392 1.00 54.19 94 ASN A O 1
ATOM 726 N N . THR A 1 95 ? 34.639 15.643 -19.471 1.00 58.38 95 THR A N 1
ATOM 727 C CA . THR A 1 95 ? 35.853 15.797 -20.247 1.00 58.38 95 THR A CA 1
ATOM 728 C C . THR A 1 95 ? 35.443 16.177 -21.656 1.00 58.38 95 THR A C 1
ATOM 730 O O . THR A 1 95 ? 35.035 15.340 -22.449 1.00 58.38 95 THR A O 1
ATOM 733 N N . SER A 1 96 ? 35.698 17.453 -21.973 1.00 57.88 96 SER A N 1
ATOM 734 C CA . SER A 1 96 ? 35.903 17.962 -23.336 1.00 57.88 96 SER A CA 1
ATOM 735 C C . SER A 1 96 ? 34.601 18.121 -24.144 1.00 57.88 96 SER A C 1
ATOM 737 O O . SER A 1 96 ? 33.887 17.167 -24.392 1.00 57.88 96 SER A O 1
ATOM 739 N N . ARG A 1 97 ? 34.227 19.280 -24.686 1.00 50.19 97 ARG A N 1
ATOM 740 C CA . ARG A 1 97 ? 35.043 20.378 -25.204 1.00 50.19 97 ARG A CA 1
ATOM 741 C C . ARG A 1 97 ? 34.105 21.519 -25.613 1.00 50.19 97 ARG A C 1
ATOM 743 O O . ARG A 1 97 ? 33.021 21.263 -26.123 1.00 50.19 97 ARG A O 1
ATOM 750 N N . ASN A 1 98 ? 34.635 22.738 -25.545 1.00 43.59 98 ASN A N 1
ATOM 751 C CA . ASN A 1 98 ? 34.156 23.969 -26.188 1.00 43.59 98 ASN A CA 1
ATOM 752 C C . ASN A 1 98 ? 33.211 24.828 -25.338 1.00 43.59 98 ASN A C 1
ATOM 754 O O . ASN A 1 98 ? 32.024 24.965 -25.612 1.00 43.59 98 ASN A O 1
ATOM 758 N N . HIS A 1 99 ? 33.822 25.531 -24.380 1.00 42.94 99 HIS A N 1
ATOM 759 C CA . HIS A 1 99 ? 33.466 26.922 -24.113 1.00 42.94 99 HIS A CA 1
ATOM 760 C C . HIS A 1 99 ? 33.222 27.667 -25.441 1.00 42.94 99 HIS A C 1
ATOM 762 O O . HIS A 1 99 ? 34.134 27.716 -26.273 1.00 42.94 99 HIS A O 1
ATOM 768 N N . PRO A 1 100 ? 32.058 28.302 -25.650 1.00 52.16 100 PRO A N 1
ATOM 769 C CA . PRO A 1 100 ? 31.974 29.433 -26.550 1.00 52.16 100 PRO A CA 1
ATOM 770 C C . PRO A 1 100 ? 32.796 30.550 -25.912 1.00 52.16 100 PRO A C 1
ATOM 772 O O . PRO A 1 100 ? 32.416 31.114 -24.884 1.00 52.16 100 PRO A O 1
ATOM 775 N N . THR A 1 101 ? 33.943 30.850 -26.510 1.00 52.56 101 THR A N 1
ATOM 776 C CA . THR A 1 101 ? 34.666 32.101 -26.297 1.00 52.56 101 THR A CA 1
ATOM 777 C C . THR A 1 101 ? 33.723 33.252 -26.646 1.00 52.56 101 THR A C 1
ATOM 779 O O . THR A 1 101 ? 33.672 33.696 -27.788 1.00 52.56 101 THR A O 1
ATOM 782 N N . THR A 1 102 ? 32.944 33.725 -25.675 1.00 54.78 102 THR A N 1
ATOM 783 C CA . THR A 1 102 ? 32.307 35.038 -25.758 1.00 54.78 102 THR A CA 1
ATOM 784 C C . THR A 1 102 ? 33.201 35.996 -24.998 1.00 54.78 102 THR A C 1
ATOM 786 O O . THR A 1 102 ? 33.056 36.219 -23.799 1.00 54.78 102 THR A O 1
ATOM 789 N N . THR A 1 103 ? 34.184 36.513 -25.730 1.00 65.25 103 THR A N 1
ATOM 790 C CA . THR A 1 103 ? 34.891 37.748 -25.410 1.00 65.25 103 THR A CA 1
ATOM 791 C C . THR A 1 103 ? 33.857 38.871 -25.388 1.00 65.25 103 THR A C 1
ATOM 793 O O . THR A 1 103 ? 33.514 39.439 -26.420 1.00 65.25 103 THR A O 1
ATOM 796 N N . GLY A 1 104 ? 33.313 39.130 -24.206 1.00 60.81 104 GLY A N 1
ATOM 797 C CA . GLY A 1 104 ? 32.426 40.244 -23.912 1.00 60.81 104 GLY A CA 1
ATOM 798 C C . GLY A 1 104 ? 32.862 40.855 -22.595 1.00 60.81 104 GLY A C 1
ATOM 799 O O . GLY A 1 104 ? 32.319 40.530 -21.546 1.00 60.81 104 GLY A O 1
ATOM 800 N N . ASP A 1 105 ? 33.903 41.674 -22.680 1.00 57.88 105 ASP A N 1
ATOM 801 C CA . ASP A 1 105 ? 34.346 42.597 -21.645 1.00 57.88 105 ASP A CA 1
ATOM 802 C C . ASP A 1 105 ? 33.160 43.440 -21.150 1.00 57.88 105 ASP A C 1
ATOM 804 O O . ASP A 1 105 ? 32.625 44.272 -21.882 1.00 57.88 105 ASP A O 1
ATOM 808 N N . VAL A 1 106 ? 32.722 43.185 -19.917 1.00 63.03 106 VAL A N 1
ATOM 809 C CA . VAL A 1 106 ? 31.924 44.131 -19.137 1.00 63.03 106 VAL A CA 1
ATOM 810 C C . VAL A 1 106 ? 32.537 44.196 -17.748 1.00 63.03 106 VAL A C 1
ATOM 812 O O . VAL A 1 106 ? 32.160 43.480 -16.820 1.00 63.03 106 VAL A O 1
ATOM 815 N N . GLN A 1 107 ? 33.510 45.091 -17.634 1.00 65.69 107 GLN A N 1
ATOM 816 C CA . GLN A 1 107 ? 33.901 45.744 -16.398 1.00 65.69 107 GLN A CA 1
ATOM 817 C C . GLN A 1 107 ? 32.652 46.271 -15.672 1.00 65.69 107 GLN A C 1
ATOM 819 O O . GLN A 1 107 ? 31.970 47.182 -16.147 1.00 65.69 107 GLN A O 1
ATOM 824 N N . ARG A 1 108 ? 32.354 45.718 -14.493 1.00 58.62 108 ARG A N 1
ATOM 825 C CA . ARG A 1 108 ? 31.499 46.395 -13.517 1.00 58.62 108 ARG A CA 1
ATOM 826 C C . ARG A 1 108 ? 32.173 46.384 -12.160 1.00 58.62 108 ARG A C 1
ATOM 828 O O . ARG A 1 108 ? 32.200 45.380 -11.454 1.00 58.62 108 ARG A O 1
ATOM 835 N N . ASP A 1 109 ? 32.730 47.546 -11.861 1.00 61.94 109 ASP A N 1
ATOM 836 C CA . ASP A 1 109 ? 33.386 47.896 -10.618 1.00 61.94 109 ASP A CA 1
ATOM 837 C C . ASP A 1 109 ? 32.460 47.740 -9.402 1.00 61.94 109 ASP A C 1
ATOM 839 O O . ASP A 1 109 ? 31.308 48.172 -9.409 1.00 61.94 109 ASP A O 1
ATOM 843 N N . GLY A 1 110 ? 33.043 47.166 -8.346 1.00 59.91 110 GLY A N 1
ATOM 844 C CA . GLY A 1 110 ? 32.979 47.675 -6.977 1.00 59.91 110 GLY A CA 1
ATOM 845 C C . GLY A 1 110 ? 31.649 47.612 -6.228 1.00 59.91 110 GLY A C 1
ATOM 846 O O . GLY A 1 110 ? 30.827 48.513 -6.348 1.00 59.91 110 GLY A O 1
ATOM 847 N N . ALA A 1 111 ? 31.536 46.668 -5.288 1.00 53.84 111 ALA A N 1
ATOM 848 C CA . ALA A 1 111 ? 30.914 46.939 -3.988 1.00 53.84 111 ALA A CA 1
ATOM 849 C C . ALA A 1 111 ? 31.288 45.872 -2.943 1.00 53.84 111 ALA A C 1
ATOM 851 O O . ALA A 1 111 ? 30.888 44.720 -3.046 1.00 53.84 111 ALA A O 1
ATOM 852 N N . ALA A 1 112 ? 32.052 46.324 -1.945 1.00 58.00 112 ALA A N 1
ATOM 853 C CA . ALA A 1 112 ? 32.157 45.838 -0.568 1.00 58.00 112 ALA A CA 1
ATOM 854 C C . ALA A 1 112 ? 32.114 44.316 -0.321 1.00 58.00 112 ALA A C 1
ATOM 856 O O . ALA A 1 112 ? 31.069 43.701 -0.124 1.00 58.00 112 ALA A O 1
ATOM 857 N N . HIS A 1 113 ? 33.318 43.770 -0.185 1.00 52.50 113 HIS A N 1
ATOM 858 C CA . HIS A 1 113 ? 33.636 42.541 0.526 1.00 52.50 113 HIS A CA 1
ATOM 859 C C . HIS A 1 113 ? 33.148 42.627 1.986 1.00 52.50 113 HIS A C 1
ATOM 861 O O . HIS A 1 113 ? 33.776 43.274 2.825 1.00 52.50 113 HIS A O 1
ATOM 867 N N . VAL A 1 114 ? 32.005 42.007 2.283 1.00 66.62 114 VAL A N 1
ATOM 868 C CA . VAL A 1 114 ? 31.586 41.691 3.654 1.00 66.62 114 VAL A CA 1
ATOM 869 C C . VAL A 1 114 ? 32.151 40.315 3.984 1.00 66.62 114 VAL A C 1
ATOM 871 O O . VAL A 1 114 ? 31.658 39.295 3.511 1.00 66.62 114 VAL A O 1
ATOM 874 N N . GLU A 1 115 ? 33.220 40.303 4.778 1.00 47.00 115 GLU A N 1
ATOM 875 C CA . GLU A 1 115 ? 33.766 39.098 5.401 1.00 47.00 115 GLU A CA 1
ATOM 876 C C . GLU A 1 115 ? 32.746 38.551 6.402 1.00 47.00 115 GLU A C 1
ATOM 878 O O . GLU A 1 115 ? 32.651 39.009 7.542 1.00 47.00 115 GLU A O 1
ATOM 883 N N . SER A 1 116 ? 31.950 37.566 5.992 1.00 52.84 116 SER A N 1
ATOM 884 C CA . SER A 1 116 ? 31.151 36.784 6.930 1.00 52.84 116 SER A CA 1
ATOM 885 C C . SER A 1 116 ? 32.050 35.752 7.608 1.00 52.84 116 SER A C 1
ATOM 887 O O . SER A 1 116 ? 32.310 34.676 7.072 1.00 52.84 116 SER A O 1
ATOM 889 N N . ASN A 1 117 ? 32.513 36.099 8.807 1.00 59.44 117 ASN A N 1
ATOM 890 C CA . ASN A 1 117 ? 33.241 35.239 9.737 1.00 59.44 117 ASN A CA 1
ATOM 891 C C . ASN A 1 117 ? 32.269 34.255 10.422 1.00 59.44 117 ASN A C 1
ATOM 893 O O . ASN A 1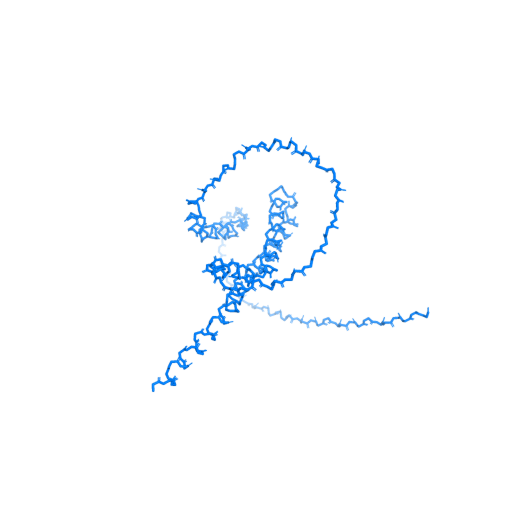 117 ? 32.012 34.330 11.625 1.00 59.44 117 ASN A O 1
ATOM 897 N N . ALA A 1 118 ? 31.639 33.385 9.630 1.00 59.16 118 ALA A N 1
ATOM 898 C CA . ALA A 1 118 ? 30.745 32.354 10.136 1.00 59.16 118 ALA A CA 1
ATOM 899 C C . ALA A 1 118 ? 31.585 31.144 10.553 1.00 59.16 118 ALA A C 1
ATOM 901 O O . ALA A 1 118 ? 31.959 30.299 9.746 1.00 59.16 118 ALA A O 1
ATOM 902 N N . LYS A 1 119 ? 31.900 31.102 11.846 1.00 56.28 119 LYS A N 1
ATOM 903 C CA . LYS A 1 119 ? 32.399 29.925 12.546 1.00 56.28 119 LYS A CA 1
ATOM 904 C C . LYS A 1 119 ? 31.315 28.846 12.498 1.00 56.28 119 LYS A C 1
ATOM 906 O O . LYS A 1 119 ? 30.430 28.827 13.347 1.00 56.28 119 LYS A O 1
ATOM 911 N N . THR A 1 120 ? 31.346 28.008 11.468 1.00 52.16 120 THR A N 1
ATOM 912 C CA . THR A 1 120 ? 30.538 26.790 11.408 1.00 52.16 120 THR A CA 1
ATOM 913 C C . THR A 1 120 ? 31.082 25.824 12.444 1.00 52.16 120 THR A C 1
ATOM 915 O O . THR A 1 120 ? 32.201 25.331 12.332 1.00 52.16 120 THR A O 1
ATOM 918 N N . ASP A 1 121 ? 30.290 25.654 13.492 1.00 61.03 121 ASP A N 1
ATOM 919 C CA . ASP A 1 121 ? 30.422 24.604 14.480 1.00 61.03 121 ASP A CA 1
ATOM 920 C C . ASP A 1 121 ? 30.313 23.267 13.745 1.00 61.03 121 ASP A C 1
ATOM 922 O O . ASP A 1 121 ? 29.284 22.944 13.148 1.00 61.03 121 ASP A O 1
ATOM 926 N N . GLU A 1 122 ? 31.424 22.542 13.703 1.00 55.72 122 GLU A N 1
ATOM 927 C CA . GLU A 1 122 ? 31.495 21.167 13.230 1.00 55.72 122 GLU A CA 1
ATOM 928 C C . GLU A 1 122 ? 30.817 20.280 14.286 1.00 55.72 122 GLU A C 1
ATOM 930 O O . GLU A 1 122 ? 31.466 19.503 14.988 1.00 55.72 122 GLU A O 1
ATOM 935 N N . GLU A 1 123 ? 29.494 20.413 14.434 1.00 58.19 123 GLU A N 1
ATOM 936 C CA . GLU A 1 123 ? 28.698 19.400 15.114 1.00 58.19 123 GLU A CA 1
ATOM 937 C C . GLU A 1 123 ? 28.802 18.122 14.286 1.00 58.19 123 GLU A C 1
ATOM 939 O O . GLU A 1 123 ? 28.266 17.989 13.184 1.00 58.19 123 GLU A O 1
ATOM 944 N N . LEU A 1 124 ? 29.594 17.205 14.833 1.00 47.38 124 LEU A N 1
ATOM 945 C CA . LEU A 1 124 ? 29.799 15.839 14.398 1.00 47.38 124 LEU A CA 1
ATOM 946 C C . LEU A 1 124 ? 28.473 15.232 13.939 1.00 47.38 124 LEU A C 1
ATOM 948 O O . LEU A 1 124 ? 27.647 14.809 14.750 1.00 47.38 124 LEU A O 1
ATOM 952 N N . ILE A 1 125 ? 28.307 15.128 12.621 1.00 50.28 125 ILE A N 1
ATOM 953 C CA . ILE A 1 125 ? 27.350 14.215 12.015 1.00 50.28 125 ILE A CA 1
ATOM 954 C C . ILE A 1 125 ? 27.868 12.823 12.371 1.00 50.28 125 ILE A C 1
ATOM 956 O O . ILE A 1 125 ? 28.658 12.215 11.648 1.00 50.28 125 ILE A O 1
ATOM 960 N N . SER A 1 126 ? 27.472 12.344 13.548 1.00 49.41 126 SER A N 1
ATOM 961 C CA . SER A 1 126 ? 27.490 10.935 13.889 1.00 49.41 126 SER A CA 1
ATOM 962 C C . SER A 1 126 ? 26.528 10.279 12.909 1.00 49.41 126 SER A C 1
ATOM 964 O O . SER A 1 126 ? 25.326 10.174 13.153 1.00 49.41 126 SER A O 1
ATOM 966 N N . ILE A 1 127 ? 27.056 9.942 11.731 1.00 51.50 127 ILE A N 1
ATOM 967 C CA . ILE A 1 127 ? 26.431 9.041 10.777 1.00 51.50 127 ILE A CA 1
ATOM 968 C C . ILE A 1 127 ? 26.394 7.710 11.516 1.00 51.50 127 ILE A C 1
ATOM 970 O O . ILE A 1 127 ? 27.326 6.909 11.472 1.00 51.50 127 ILE A O 1
ATOM 974 N N . HIS A 1 128 ? 25.338 7.537 12.304 1.00 44.03 128 HIS A N 1
ATOM 975 C CA . HIS A 1 128 ? 24.976 6.269 12.888 1.00 44.03 128 HIS A CA 1
ATOM 976 C C . HIS A 1 128 ? 24.553 5.404 11.708 1.00 44.03 128 HIS A C 1
ATOM 978 O O . HIS A 1 128 ? 23.394 5.383 11.294 1.00 44.03 128 HIS A O 1
ATOM 984 N N . THR A 1 129 ? 25.537 4.748 11.105 1.00 46.06 129 THR A N 1
ATOM 985 C CA . THR A 1 129 ? 25.348 3.657 10.165 1.00 46.06 129 THR A CA 1
ATOM 986 C C . THR A 1 129 ? 24.734 2.499 10.955 1.00 46.06 129 THR A C 1
ATOM 988 O O . THR A 1 129 ? 25.406 1.531 11.292 1.00 46.06 129 THR A O 1
ATOM 991 N N . GLU A 1 130 ? 23.443 2.605 11.289 1.00 51.72 130 GLU A N 1
ATOM 992 C CA . GLU A 1 130 ? 22.580 1.486 11.702 1.00 51.72 130 GLU A CA 1
ATOM 993 C C . GLU A 1 130 ? 22.278 0.607 10.479 1.00 51.72 130 GLU A C 1
ATOM 995 O O . GLU A 1 130 ? 21.143 0.261 10.161 1.00 51.72 130 GLU A O 1
ATOM 1000 N N . GLU A 1 131 ? 23.320 0.224 9.756 1.00 50.28 131 GLU A N 1
ATOM 1001 C CA . GLU A 1 131 ? 23.244 -0.859 8.801 1.00 50.28 131 GLU A CA 1
ATOM 1002 C C . GLU A 1 131 ? 23.326 -2.150 9.623 1.00 50.28 131 GLU A C 1
ATOM 1004 O O . GLU A 1 131 ? 24.419 -2.636 9.898 1.00 50.28 131 GLU A O 1
ATOM 1009 N N . SER A 1 132 ? 22.177 -2.642 10.120 1.00 55.44 132 SER A N 1
ATOM 1010 C CA . SER A 1 132 ? 21.882 -4.076 10.390 1.00 55.44 132 SER A CA 1
ATOM 1011 C C . SER A 1 132 ? 20.903 -4.396 11.540 1.00 55.44 132 SER A C 1
ATOM 1013 O O . SER A 1 132 ? 21.027 -5.452 12.166 1.00 55.44 132 SER A O 1
ATOM 1015 N N . ARG A 1 133 ? 19.843 -3.608 11.781 1.00 49.25 133 ARG A N 1
ATOM 1016 C CA . ARG A 1 133 ? 18.697 -4.101 12.592 1.00 49.25 133 ARG A CA 1
ATOM 1017 C C . ARG A 1 133 ? 17.391 -4.378 11.851 1.00 49.25 133 ARG A C 1
ATOM 1019 O O . ARG A 1 133 ? 16.486 -4.965 12.435 1.00 49.25 133 ARG A O 1
ATOM 1026 N N . ASP A 1 134 ? 17.353 -4.170 10.540 1.00 50.22 134 ASP A N 1
ATOM 1027 C CA . ASP A 1 134 ? 16.167 -4.462 9.717 1.00 50.22 134 ASP A CA 1
ATOM 1028 C C . ASP A 1 134 ? 16.066 -5.903 9.198 1.00 50.22 134 ASP A C 1
ATOM 1030 O O . ASP A 1 134 ? 15.156 -6.245 8.445 1.00 50.22 134 ASP A O 1
ATOM 1034 N N . LYS A 1 135 ? 16.947 -6.809 9.639 1.00 51.00 135 LYS A N 1
ATOM 1035 C CA . LYS A 1 135 ? 16.822 -8.242 9.306 1.00 51.00 135 LYS A CA 1
ATOM 1036 C C . LYS A 1 135 ? 15.928 -9.026 10.275 1.00 51.00 135 LYS A C 1
ATOM 1038 O O . LYS A 1 135 ? 15.613 -10.183 10.003 1.00 51.00 135 LYS A O 1
ATOM 1043 N N . GLY A 1 136 ? 15.511 -8.400 11.380 1.00 50.06 136 GLY A N 1
ATOM 1044 C CA . GLY A 1 136 ? 14.617 -8.995 12.381 1.00 50.06 136 GLY A CA 1
ATOM 1045 C C . GLY A 1 136 ? 13.141 -8.631 12.205 1.00 50.06 136 GLY A C 1
ATOM 1046 O O . GLY A 1 136 ? 12.283 -9.470 12.449 1.00 50.06 136 GLY A O 1
ATOM 1047 N N . ILE A 1 137 ? 12.828 -7.429 11.711 1.00 53.59 137 ILE A N 1
ATOM 1048 C CA . ILE A 1 137 ? 11.449 -6.904 11.738 1.00 53.59 137 ILE A CA 1
ATOM 1049 C C . ILE A 1 137 ? 10.511 -7.692 10.806 1.00 53.59 137 ILE A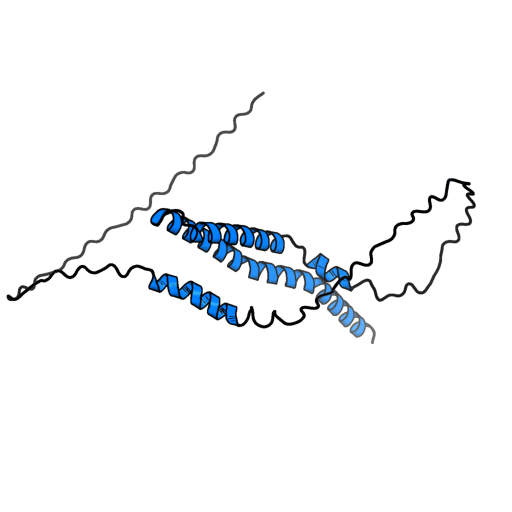 C 1
ATOM 1051 O O . ILE A 1 137 ? 9.365 -7.969 11.151 1.00 53.59 137 ILE A O 1
ATOM 1055 N N . PHE A 1 138 ? 11.003 -8.134 9.645 1.00 50.69 138 PHE A N 1
ATOM 1056 C CA . PHE A 1 138 ? 10.197 -8.910 8.695 1.00 50.69 138 PHE A CA 1
ATOM 1057 C C . PHE A 1 138 ? 10.116 -10.402 9.018 1.00 50.69 138 PHE A C 1
ATOM 1059 O O . PHE A 1 138 ? 9.200 -11.076 8.545 1.00 50.69 138 PHE A O 1
ATOM 1066 N N . ARG A 1 139 ? 11.052 -10.933 9.816 1.00 65.75 139 ARG A N 1
ATOM 1067 C CA . ARG A 1 139 ? 11.063 -12.358 10.175 1.00 65.75 139 ARG A CA 1
ATOM 1068 C C . ARG A 1 139 ? 9.917 -12.699 11.123 1.00 65.75 139 ARG A C 1
ATOM 1070 O O . ARG A 1 139 ? 9.330 -13.769 10.995 1.00 65.75 139 ARG A O 1
ATOM 1077 N N . ASP A 1 140 ? 9.560 -11.737 11.966 1.00 59.59 140 ASP A N 1
ATOM 1078 C CA . ASP A 1 140 ? 8.486 -11.863 12.944 1.00 59.59 140 ASP A CA 1
ATOM 1079 C C . ASP A 1 140 ? 7.159 -11.294 12.426 1.00 59.59 140 ASP A C 1
ATOM 1081 O O . ASP A 1 140 ? 6.147 -11.418 13.099 1.00 59.59 140 ASP A O 1
ATOM 1085 N N . LEU A 1 141 ? 7.103 -10.700 11.227 1.00 68.81 141 LEU A N 1
ATOM 1086 C CA . LEU A 1 141 ? 5.860 -10.150 10.671 1.00 68.81 141 LEU A CA 1
ATOM 1087 C C . LEU A 1 141 ? 4.748 -11.210 10.492 1.00 68.81 141 LEU A C 1
ATOM 1089 O O . LEU A 1 141 ? 3.601 -10.916 10.838 1.00 68.81 141 LEU A O 1
ATOM 1093 N N . PRO A 1 142 ? 5.027 -12.448 10.027 1.00 71.62 142 PRO A N 1
ATOM 1094 C CA . PRO A 1 142 ? 4.020 -13.509 9.987 1.00 71.62 142 PRO A CA 1
ATOM 1095 C C . PRO A 1 142 ? 3.553 -13.914 11.388 1.00 71.62 142 PRO A C 1
ATOM 1097 O O . PRO A 1 142 ? 2.363 -14.158 11.589 1.00 71.62 142 PRO A O 1
ATOM 1100 N N . ASP A 1 143 ? 4.467 -13.949 12.360 1.00 71.81 143 ASP A N 1
ATOM 1101 C CA . ASP A 1 143 ? 4.166 -14.292 13.751 1.00 71.81 143 ASP A CA 1
ATOM 1102 C C . ASP A 1 143 ? 3.429 -13.160 14.469 1.00 71.81 143 ASP A C 1
ATOM 1104 O O . ASP A 1 143 ? 2.530 -13.429 15.261 1.00 71.81 143 ASP A O 1
ATOM 1108 N N . LEU A 1 144 ? 3.702 -11.902 14.125 1.00 75.19 144 LEU A N 1
ATOM 1109 C CA . LEU A 1 144 ? 2.954 -10.735 14.565 1.00 75.19 144 LEU A CA 1
ATOM 1110 C C . LEU A 1 144 ? 1.541 -10.807 14.002 1.00 75.19 144 LEU A C 1
ATOM 1112 O O . LEU A 1 144 ? 0.605 -10.813 14.789 1.00 75.19 144 LEU A O 1
ATOM 1116 N N . ILE A 1 145 ? 1.368 -10.983 12.684 1.00 66.94 145 ILE A N 1
ATOM 1117 C CA . ILE A 1 145 ? 0.050 -11.183 12.054 1.00 66.94 145 ILE A CA 1
ATOM 1118 C C . ILE A 1 145 ? -0.700 -12.342 12.727 1.00 66.94 145 ILE A C 1
ATOM 1120 O O . ILE A 1 145 ? -1.876 -12.209 13.065 1.00 66.94 145 ILE A O 1
ATOM 1124 N N . LYS A 1 146 ? -0.026 -13.459 13.008 1.00 71.50 146 LYS A N 1
ATOM 1125 C CA . LYS A 1 146 ? -0.611 -14.592 13.734 1.00 71.50 146 LYS A CA 1
ATOM 1126 C C . LYS A 1 146 ? -0.999 -14.221 15.170 1.00 71.50 146 LYS A C 1
ATOM 1128 O O . LYS A 1 146 ? -2.077 -14.613 15.614 1.00 71.50 146 LYS A O 1
ATOM 1133 N N . THR A 1 147 ? -0.185 -13.419 15.853 1.00 69.69 147 THR A N 1
ATOM 1134 C CA . THR A 1 147 ? -0.391 -12.938 17.230 1.00 69.69 147 THR A CA 1
ATOM 1135 C C . THR A 1 147 ? -1.469 -11.864 17.337 1.00 69.69 147 THR A C 1
ATOM 1137 O O . THR A 1 147 ? -2.104 -11.790 18.375 1.00 69.69 147 THR A O 1
ATOM 1140 N N . ILE A 1 148 ? -1.744 -11.061 16.304 1.00 66.44 148 ILE A N 1
ATOM 1141 C CA . ILE A 1 148 ? -2.906 -10.146 16.279 1.00 66.44 148 ILE A CA 1
ATOM 1142 C C . ILE A 1 148 ? -4.185 -10.829 15.775 1.00 66.44 148 ILE A C 1
ATOM 1144 O O . ILE A 1 148 ? -5.283 -10.413 16.142 1.00 66.44 148 ILE A O 1
ATOM 1148 N N . VAL A 1 149 ? -4.084 -11.903 14.985 1.00 63.81 149 VAL A N 1
ATOM 1149 C CA . VAL A 1 149 ? -5.257 -12.670 14.520 1.00 63.81 149 VAL A CA 1
ATOM 1150 C C . VAL A 1 149 ? -5.748 -13.674 15.575 1.00 63.81 149 VAL A C 1
ATOM 1152 O O . VAL A 1 149 ? -6.956 -13.866 15.709 1.00 63.81 149 VAL A O 1
ATOM 1155 N N . GLN A 1 150 ? -4.863 -14.280 16.374 1.00 53.38 150 GLN A N 1
ATOM 1156 C CA . GLN A 1 150 ? -5.252 -15.255 17.409 1.00 53.38 150 GLN A CA 1
ATOM 1157 C C . GLN A 1 150 ? -6.112 -14.698 18.564 1.00 53.38 150 GLN A C 1
ATOM 1159 O O . GLN A 1 150 ? -7.064 -15.377 18.956 1.00 53.38 150 GLN A O 1
ATOM 1164 N N . PRO A 1 151 ? -5.842 -13.504 19.127 1.00 55.44 151 PRO A N 1
ATOM 1165 C CA . PRO A 1 151 ? -6.604 -12.958 20.242 1.00 55.44 151 PRO A CA 1
ATOM 1166 C C . PRO A 1 151 ? -8.051 -12.692 19.856 1.00 55.44 151 PRO A C 1
ATOM 1168 O O . PRO A 1 151 ? -8.930 -12.945 20.664 1.00 55.44 151 PRO A O 1
ATOM 1171 N N . VAL A 1 152 ? -8.322 -12.311 18.602 1.00 48.38 152 VAL A N 1
ATOM 1172 C CA . VAL A 1 152 ? -9.686 -12.065 18.100 1.00 48.38 152 VAL A CA 1
ATOM 1173 C C . VAL A 1 152 ? -10.560 -13.325 18.149 1.00 48.38 152 VAL A C 1
ATOM 1175 O O . VAL A 1 152 ? -11.771 -13.225 18.323 1.00 48.38 152 VAL A O 1
ATOM 1178 N N . ILE A 1 153 ? -9.963 -14.517 18.061 1.00 48.91 153 ILE A N 1
ATOM 1179 C CA . ILE A 1 153 ? -10.690 -15.790 18.190 1.00 48.91 153 ILE A CA 1
ATOM 1180 C C . ILE A 1 153 ? -10.837 -16.195 19.671 1.00 48.91 153 ILE A C 1
ATOM 1182 O O . ILE A 1 153 ? -11.728 -16.967 20.014 1.00 48.91 153 ILE A O 1
ATOM 1186 N N . LYS A 1 154 ? -10.003 -15.653 20.570 1.00 45.81 154 LYS A N 1
ATOM 1187 C CA . LYS A 1 154 ? -9.950 -16.031 21.994 1.00 45.81 154 LYS A CA 1
ATOM 1188 C C . LYS A 1 154 ? -10.637 -15.042 22.948 1.00 45.81 154 LYS A C 1
ATOM 1190 O O . LYS A 1 154 ? -10.975 -15.445 24.056 1.00 45.81 154 LYS A O 1
ATOM 1195 N N . THR A 1 155 ? -10.851 -13.784 22.546 1.00 46.94 155 THR A N 1
ATOM 1196 C CA . THR A 1 155 ? -11.601 -12.763 23.309 1.00 46.94 155 THR A CA 1
ATOM 1197 C C . THR A 1 155 ? -13.033 -12.563 22.833 1.00 46.94 155 THR A C 1
ATOM 1199 O O . THR A 1 155 ? -13.729 -11.716 23.387 1.00 46.94 155 THR A O 1
ATOM 1202 N N . LEU A 1 156 ? -13.532 -13.367 21.885 1.00 49.41 156 LEU A N 1
ATOM 1203 C CA . LEU A 1 156 ? -14.966 -13.644 21.881 1.00 49.41 156 LEU A CA 1
ATOM 1204 C C . LEU A 1 156 ? -15.264 -14.254 23.255 1.00 49.41 156 LEU A C 1
ATOM 1206 O O . LEU A 1 156 ? -14.739 -15.333 23.536 1.00 49.41 156 LEU A O 1
ATOM 1210 N N . PRO A 1 157 ? -16.012 -13.571 24.143 1.00 51.19 157 PRO A N 1
ATOM 1211 C CA . PRO A 1 157 ? -16.410 -14.181 25.390 1.00 51.19 157 PRO A CA 1
ATOM 1212 C C . PRO A 1 157 ? -17.184 -15.429 24.989 1.00 51.19 157 PRO A C 1
ATOM 1214 O O . PRO A 1 157 ? -18.263 -15.336 24.402 1.00 51.19 157 PRO A O 1
ATOM 1217 N N . THR A 1 158 ? -16.597 -16.598 25.248 1.00 49.62 158 THR A N 1
ATOM 1218 C CA . THR A 1 158 ? -17.349 -17.832 25.423 1.00 49.62 158 THR A CA 1
ATOM 1219 C C . THR A 1 158 ? -18.388 -17.463 26.457 1.00 49.62 158 THR A C 1
ATOM 1221 O O . THR A 1 158 ? -18.055 -17.351 27.637 1.00 49.62 158 THR A O 1
ATOM 1224 N N . GLY A 1 159 ? -19.588 -17.114 25.985 1.00 54.25 159 GLY A N 1
ATOM 1225 C CA . GLY A 1 159 ? -20.682 -16.683 26.828 1.00 54.25 159 GLY A CA 1
ATOM 1226 C C . GLY A 1 159 ? -20.757 -17.688 27.949 1.00 54.25 159 GLY A C 1
ATOM 1227 O O . GLY A 1 159 ? -20.878 -18.885 27.686 1.00 54.25 159 GLY A O 1
ATOM 1228 N N . THR A 1 160 ? -20.543 -17.204 29.169 1.00 49.50 160 THR A N 1
ATOM 1229 C CA . THR A 1 160 ? -20.675 -17.969 30.393 1.00 49.50 160 THR A CA 1
ATOM 1230 C C . THR A 1 160 ? -22.021 -18.659 30.305 1.00 49.50 160 THR A C 1
ATOM 1232 O O . THR A 1 160 ? -23.066 -18.037 30.483 1.00 49.50 160 THR A O 1
ATOM 1235 N N . SER A 1 161 ? -21.996 -19.931 29.918 1.00 47.34 161 SER A N 1
ATOM 1236 C CA . SER A 1 161 ? -23.164 -20.782 29.923 1.00 47.34 161 SER A CA 1
ATOM 1237 C C . SER A 1 161 ? -23.457 -20.972 31.398 1.00 47.34 161 SER A C 1
ATOM 1239 O O . SER A 1 161 ? -22.832 -21.798 32.059 1.00 47.34 161 SER A O 1
ATOM 1241 N N . THR A 1 162 ? -24.306 -20.096 31.933 1.00 52.38 162 THR A N 1
ATOM 1242 C CA . THR A 1 162 ? -24.800 -20.140 33.300 1.00 52.38 162 THR A CA 1
ATOM 1243 C C . THR A 1 162 ? -2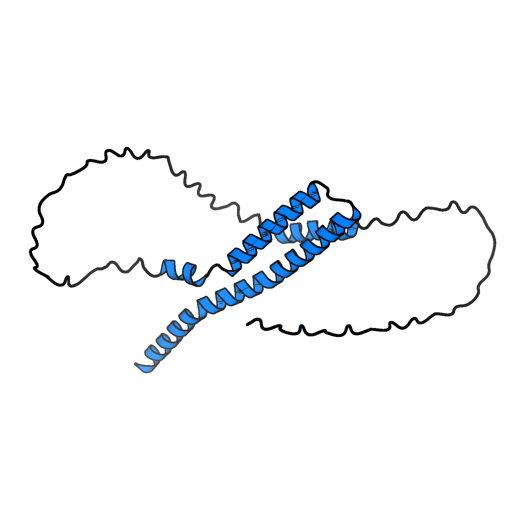5.292 -21.554 33.559 1.00 52.38 162 THR A C 1
ATOM 1245 O O . THR A 1 162 ? -26.301 -21.992 33.010 1.00 52.38 162 THR A O 1
ATOM 1248 N N . ALA A 1 163 ? -24.520 -22.281 34.362 1.00 51.91 163 ALA A N 1
ATOM 1249 C CA . ALA A 1 163 ? -24.890 -23.575 34.882 1.00 51.91 163 ALA A CA 1
ATOM 1250 C C . ALA A 1 163 ? -26.136 -23.385 35.749 1.00 51.91 163 ALA A C 1
ATOM 1252 O O . ALA A 1 163 ? -26.064 -22.857 36.858 1.00 51.91 163 ALA A O 1
ATOM 1253 N N . ALA A 1 164 ? -27.289 -23.800 35.232 1.00 52.47 164 ALA A N 1
ATOM 1254 C CA . ALA A 1 164 ? -28.431 -24.096 36.072 1.00 52.47 164 ALA A CA 1
ATOM 1255 C C . ALA A 1 164 ? -28.097 -25.370 36.870 1.00 52.47 164 ALA A C 1
ATOM 1257 O O . ALA A 1 164 ? -27.748 -26.387 36.260 1.00 52.47 164 ALA A O 1
ATOM 1258 N N . PRO A 1 165 ? -28.190 -25.365 38.210 1.00 63.34 165 PRO A N 1
ATOM 1259 C CA . PRO A 1 165 ? -28.067 -26.583 38.990 1.00 63.34 165 PRO A CA 1
ATOM 1260 C C . PRO A 1 165 ? -29.379 -27.362 38.847 1.00 63.34 165 PRO A C 1
ATOM 1262 O O . PRO A 1 165 ? -30.294 -27.225 39.653 1.00 63.34 165 PRO A O 1
ATOM 1265 N N . SER A 1 166 ? -29.499 -28.155 37.783 1.00 52.28 166 SER A N 1
ATOM 1266 C CA . SER A 1 166 ? -30.633 -29.062 37.601 1.00 52.28 166 SER A CA 1
ATOM 1267 C C . SER A 1 166 ? -30.308 -30.402 38.245 1.00 52.28 166 SER A C 1
ATOM 1269 O O . SER A 1 166 ? -29.727 -31.294 37.624 1.00 52.28 166 SER A O 1
ATOM 1271 N N . GLY A 1 167 ? -30.683 -30.527 39.514 1.00 61.12 167 GLY A N 1
ATOM 1272 C CA . GLY A 1 167 ? -30.758 -31.809 40.192 1.00 61.12 167 GLY A CA 1
ATOM 1273 C C . GLY A 1 167 ? -31.757 -32.754 39.517 1.00 61.12 167 GLY A C 1
ATOM 1274 O O . GLY A 1 167 ? -32.839 -32.353 39.113 1.00 61.12 167 GLY A O 1
ATOM 1275 N N . TYR A 1 168 ? -31.344 -34.017 39.438 1.00 55.56 168 TYR A N 1
ATOM 1276 C CA . TYR A 1 168 ? -32.151 -35.216 39.674 1.00 55.56 168 TYR A CA 1
ATOM 1277 C C . TYR A 1 168 ? -33.511 -35.367 38.953 1.00 55.56 168 TYR A C 1
ATOM 1279 O O . TYR A 1 168 ? -34.542 -34.927 39.438 1.00 55.56 168 TYR A O 1
ATOM 1287 N N . GLY A 1 169 ? -33.483 -36.169 37.878 1.00 56.22 169 GLY A N 1
ATOM 1288 C CA . GLY A 1 169 ? -34.426 -37.265 37.609 1.00 56.22 169 GLY A CA 1
ATOM 1289 C C . GLY A 1 169 ? -35.872 -36.929 37.222 1.00 56.22 169 GLY A C 1
ATOM 1290 O O . GLY A 1 169 ? -36.660 -36.522 38.062 1.00 56.22 169 GLY A O 1
ATOM 1291 N N . ILE A 1 170 ? -36.265 -37.282 35.992 1.00 45.84 170 ILE A N 1
ATOM 1292 C CA . ILE A 1 170 ? -37.235 -38.357 35.672 1.00 45.84 170 ILE A CA 1
ATOM 1293 C C . ILE A 1 170 ? -37.522 -38.365 34.152 1.00 45.84 170 ILE A C 1
ATOM 1295 O O . ILE A 1 170 ? -37.676 -37.331 33.518 1.00 45.84 170 ILE A O 1
ATOM 1299 N N . ALA A 1 171 ? -37.518 -39.589 33.619 1.00 50.81 171 ALA A N 1
ATOM 1300 C CA . ALA A 1 171 ? -38.086 -40.153 32.390 1.00 50.81 171 ALA A CA 1
ATOM 1301 C C . ALA A 1 171 ? -38.618 -39.263 31.235 1.00 50.81 171 ALA A C 1
ATOM 1303 O O . ALA A 1 171 ? -39.560 -38.499 31.387 1.00 50.81 171 ALA A O 1
ATOM 1304 N N . ILE A 1 172 ? -38.079 -39.565 30.043 1.00 55.88 172 ILE A N 1
ATOM 1305 C CA . ILE A 1 172 ? -38.758 -39.840 28.756 1.00 55.88 172 ILE A CA 1
ATOM 1306 C C . ILE A 1 172 ? -39.996 -38.991 28.410 1.00 55.88 172 ILE A C 1
ATOM 1308 O O . ILE A 1 172 ? -41.085 -39.259 28.906 1.00 55.88 172 ILE A O 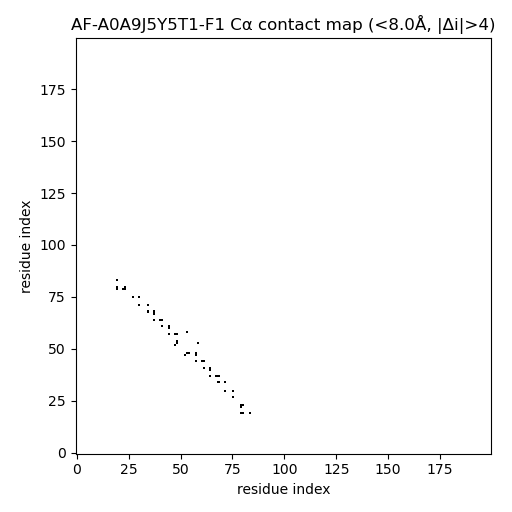1
ATOM 1312 N N . LEU A 1 173 ? -39.871 -38.159 27.367 1.00 49.88 173 LEU A N 1
ATOM 1313 C CA . LEU A 1 173 ? -40.841 -38.143 26.263 1.00 49.88 173 LEU A CA 1
ATOM 1314 C C . LEU A 1 173 ? -40.186 -37.615 24.976 1.00 49.88 173 LEU A C 1
ATOM 1316 O O . LEU A 1 173 ? -39.619 -36.526 24.949 1.00 49.88 173 LEU A O 1
ATOM 1320 N N . SER A 1 174 ? -40.227 -38.424 23.921 1.00 59.72 174 SER A N 1
ATOM 1321 C CA . SER A 1 174 ? -39.877 -38.048 22.550 1.00 59.72 174 SER A CA 1
ATOM 1322 C C . SER A 1 174 ? -41.096 -37.416 21.880 1.00 59.72 174 SER A C 1
ATOM 1324 O O . SER A 1 174 ? -42.128 -38.075 21.874 1.00 59.72 174 SER A O 1
ATOM 1326 N N . GLU A 1 175 ? -40.990 -36.240 21.245 1.00 46.75 175 GLU A N 1
ATOM 1327 C CA . GLU A 1 175 ? -41.927 -35.871 20.168 1.00 46.75 175 GLU A CA 1
ATOM 1328 C C . GLU A 1 175 ? -41.428 -34.745 19.235 1.00 46.75 175 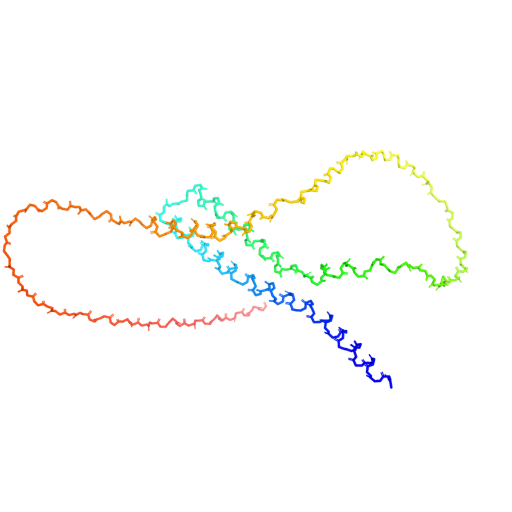GLU A C 1
ATOM 1330 O O . GLU A 1 175 ? -41.038 -33.668 19.671 1.00 46.75 175 GLU A O 1
ATOM 1335 N N . ALA A 1 176 ? -41.425 -35.094 17.944 1.00 51.28 176 ALA A N 1
ATOM 1336 C CA . ALA A 1 176 ? -41.598 -34.350 16.688 1.00 51.28 176 ALA A CA 1
ATOM 1337 C C . ALA A 1 176 ? -41.129 -32.883 16.466 1.00 51.28 176 ALA A C 1
ATOM 1339 O O . ALA A 1 176 ? -41.537 -31.926 17.113 1.00 51.28 176 ALA A O 1
ATOM 1340 N N . THR A 1 177 ? -40.383 -32.749 15.359 1.00 52.59 177 THR A N 1
ATOM 1341 C CA . THR A 1 177 ? -40.161 -31.602 14.439 1.00 52.59 177 THR A CA 1
ATOM 1342 C C . THR A 1 177 ? -41.487 -30.932 13.998 1.00 52.59 177 THR A C 1
ATOM 1344 O O . THR A 1 177 ? -42.490 -31.647 13.963 1.00 52.59 177 THR A O 1
ATOM 1347 N N . PRO A 1 178 ? -41.555 -29.637 13.583 1.00 58.31 178 PRO A N 1
ATOM 1348 C CA . PRO A 1 178 ? -41.125 -29.209 12.230 1.00 58.31 178 PRO A CA 1
ATOM 1349 C C . PRO A 1 178 ? -40.567 -27.764 12.110 1.00 58.31 178 PRO A C 1
ATOM 1351 O O . PRO A 1 178 ? -40.795 -26.900 12.949 1.00 58.31 178 PRO A O 1
ATOM 1354 N N . GLY A 1 179 ? -39.807 -27.524 11.034 1.00 62.25 179 GLY A N 1
ATOM 1355 C CA . GLY A 1 179 ? -39.115 -26.266 10.737 1.00 62.25 179 GLY A CA 1
ATOM 1356 C C . GLY A 1 179 ? -40.000 -25.078 10.347 1.00 62.25 179 GLY A C 1
ATOM 1357 O O . GLY A 1 179 ? -41.149 -25.240 9.944 1.00 62.25 179 GLY A O 1
ATOM 1358 N N . THR A 1 180 ? -39.396 -23.887 10.396 1.00 58.06 180 THR A N 1
ATOM 1359 C CA . THR A 1 180 ? -39.985 -22.649 9.879 1.00 58.06 180 THR A CA 1
ATOM 1360 C C . THR A 1 180 ? -38.961 -21.903 9.033 1.00 58.06 180 THR A C 1
ATOM 1362 O O . THR A 1 180 ? -37.969 -21.368 9.525 1.00 58.06 180 THR A O 1
ATOM 1365 N N . ASP A 1 181 ? -39.249 -21.932 7.738 1.00 58.03 181 ASP A N 1
ATOM 1366 C CA . ASP A 1 181 ? -38.773 -21.062 6.672 1.00 58.03 181 ASP A CA 1
ATOM 1367 C C . ASP A 1 181 ? -39.125 -19.590 6.967 1.00 58.03 181 ASP A C 1
ATOM 1369 O O . ASP A 1 181 ? -40.254 -19.281 7.352 1.00 58.03 181 ASP A O 1
ATOM 1373 N N . ALA A 1 182 ? -38.162 -18.681 6.798 1.00 56.41 182 ALA A N 1
ATOM 1374 C CA . ALA A 1 182 ? -38.382 -17.238 6.883 1.00 56.41 182 ALA A CA 1
ATOM 1375 C C . ALA A 1 182 ? -37.506 -16.489 5.862 1.00 56.41 182 ALA A C 1
ATOM 1377 O O . ALA A 1 182 ? -36.497 -15.865 6.182 1.00 56.41 182 ALA A O 1
ATOM 1378 N N . HIS A 1 183 ? -37.912 -16.611 4.601 1.00 58.72 183 HIS A N 1
ATOM 1379 C CA . HIS A 1 183 ? -38.023 -15.557 3.585 1.00 58.72 183 HIS A CA 1
ATOM 1380 C C . HIS A 1 183 ? -37.485 -14.148 3.957 1.00 58.72 183 HIS A C 1
ATOM 1382 O O . HIS A 1 183 ? -38.153 -13.366 4.635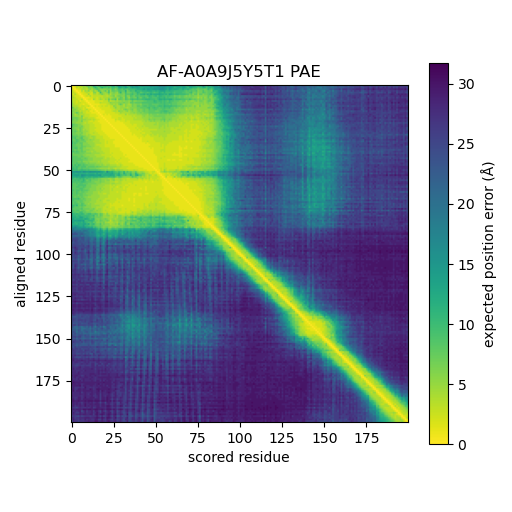 1.00 58.72 183 HIS A O 1
ATOM 1388 N N . ILE A 1 184 ? -36.331 -13.758 3.399 1.00 51.34 184 ILE A N 1
ATOM 1389 C CA . ILE A 1 184 ? -35.811 -12.379 3.454 1.00 51.34 184 ILE A CA 1
ATOM 1390 C C . ILE A 1 184 ? -36.361 -11.581 2.262 1.00 51.34 184 ILE A C 1
ATOM 1392 O O . ILE A 1 184 ? -36.085 -11.902 1.109 1.00 51.34 184 ILE A O 1
ATOM 1396 N N . GLN A 1 185 ? -37.139 -10.530 2.543 1.00 58.59 185 GLN A N 1
ATOM 1397 C CA . GLN A 1 185 ? -37.540 -9.520 1.558 1.00 58.59 185 GLN A CA 1
ATOM 1398 C C . GLN A 1 185 ? -36.451 -8.450 1.436 1.00 58.59 185 GLN A C 1
ATOM 1400 O O . GLN A 1 185 ? -36.163 -7.725 2.387 1.00 58.59 185 GLN A O 1
ATOM 1405 N N . THR A 1 186 ? -35.866 -8.339 0.248 1.00 49.25 186 THR A N 1
ATOM 1406 C CA . THR A 1 186 ? -34.912 -7.287 -0.116 1.00 49.25 186 THR A CA 1
ATOM 1407 C C . THR A 1 186 ? -35.683 -6.092 -0.674 1.00 49.25 186 THR A C 1
ATOM 1409 O O . THR A 1 186 ? -36.243 -6.179 -1.765 1.00 49.25 186 THR A O 1
ATOM 1412 N N . ALA A 1 187 ? -35.717 -4.973 0.053 1.00 59.62 187 ALA A N 1
ATOM 1413 C CA . ALA A 1 187 ? -36.239 -3.704 -0.450 1.00 59.62 187 ALA A CA 1
ATOM 1414 C C . ALA A 1 187 ? -35.089 -2.829 -0.978 1.00 59.62 187 ALA A C 1
ATOM 1416 O O . ALA A 1 187 ? -34.121 -2.549 -0.273 1.00 59.62 187 ALA A O 1
ATOM 1417 N N . THR A 1 188 ? -35.203 -2.415 -2.238 1.00 57.28 188 THR A N 1
ATOM 1418 C CA . THR A 1 188 ? -34.293 -1.503 -2.941 1.00 57.28 188 THR A CA 1
ATOM 1419 C C . THR A 1 188 ? -34.565 -0.053 -2.511 1.00 57.28 188 THR A C 1
ATOM 1421 O O . THR A 1 188 ? -35.714 0.377 -2.615 1.00 57.28 188 THR A O 1
ATOM 1424 N N . PRO A 1 189 ? -33.573 0.738 -2.062 1.00 65.94 189 PRO A N 1
ATOM 1425 C CA . PRO A 1 189 ? -33.792 2.156 -1.799 1.00 65.94 189 PRO A CA 1
ATOM 1426 C C . PRO A 1 189 ? -33.716 2.962 -3.103 1.00 65.94 189 PRO A C 1
ATOM 1428 O O . PRO A 1 189 ? -32.756 2.858 -3.869 1.00 65.94 189 PRO A O 1
ATOM 1431 N N . ALA A 1 190 ? -34.754 3.761 -3.346 1.00 65.81 190 ALA A N 1
ATOM 1432 C CA . ALA A 1 190 ? -34.850 4.677 -4.471 1.00 65.81 190 ALA A CA 1
ATOM 1433 C C . ALA A 1 190 ? -33.811 5.805 -4.358 1.00 65.81 190 ALA A C 1
ATOM 1435 O O . ALA A 1 190 ? -33.630 6.415 -3.306 1.00 65.81 190 ALA A O 1
ATOM 1436 N N . THR A 1 191 ? -33.128 6.070 -5.468 1.00 64.62 191 THR A N 1
ATOM 1437 C CA . THR A 1 191 ? -32.190 7.180 -5.648 1.00 64.62 191 THR A CA 1
ATOM 1438 C C . THR A 1 191 ? -32.965 8.460 -5.956 1.00 64.62 191 THR A C 1
ATOM 1440 O O . THR A 1 191 ? -33.541 8.584 -7.035 1.00 64.62 191 THR A O 1
ATOM 1443 N N . GLU A 1 192 ? -32.968 9.427 -5.038 1.00 67.81 192 GLU A N 1
ATOM 1444 C CA . GLU A 1 192 ? -33.453 10.782 -5.322 1.00 67.81 192 GLU A CA 1
ATOM 1445 C C . GLU A 1 192 ? -32.328 11.642 -5.914 1.00 67.81 192 GLU A C 1
ATOM 1447 O O . GLU A 1 192 ? -31.207 11.693 -5.407 1.00 67.81 192 GLU A O 1
ATOM 1452 N N . THR A 1 193 ? -32.632 12.297 -7.034 1.00 65.50 193 THR A N 1
ATOM 1453 C CA . THR A 1 193 ? -31.714 13.166 -7.785 1.00 65.50 193 THR A CA 1
ATOM 1454 C C . THR A 1 193 ? -31.878 14.613 -7.305 1.00 65.50 193 THR A C 1
ATOM 1456 O O . THR A 1 193 ? -33.012 15.089 -7.261 1.00 65.50 193 THR A O 1
ATOM 1459 N N . PRO A 1 194 ? -30.806 15.358 -6.980 1.00 70.06 194 PRO A N 1
ATOM 1460 C CA . PRO A 1 194 ? -30.940 16.740 -6.528 1.00 70.06 194 PRO A CA 1
ATOM 1461 C C . PRO A 1 194 ? -31.162 17.716 -7.695 1.00 70.06 194 PRO A C 1
ATOM 1463 O O . PRO A 1 194 ? -30.374 17.796 -8.640 1.00 70.06 194 PRO A O 1
ATOM 1466 N N . THR A 1 195 ? -32.241 18.496 -7.598 1.00 72.38 195 THR A N 1
ATOM 1467 C CA . THR A 1 195 ? -32.581 19.613 -8.488 1.00 72.38 195 THR A CA 1
ATOM 1468 C C . THR A 1 195 ? -31.614 20.785 -8.297 1.00 72.38 195 THR A C 1
ATOM 1470 O O . THR A 1 195 ? -31.477 21.340 -7.208 1.00 72.38 195 THR A O 1
ATOM 1473 N N . LYS A 1 196 ? -30.965 21.185 -9.391 1.00 72.56 196 LYS A N 1
ATOM 1474 C CA . LYS A 1 196 ? -30.078 22.347 -9.503 1.00 72.56 196 LYS A CA 1
ATOM 1475 C C . LYS A 1 196 ? -30.920 23.633 -9.484 1.00 72.56 196 LYS A C 1
ATOM 1477 O O . LYS A 1 196 ? -31.767 23.810 -10.356 1.00 72.56 196 LYS A O 1
ATOM 1482 N N . ARG A 1 197 ? -30.701 24.524 -8.510 1.00 68.50 197 ARG A N 1
ATOM 1483 C CA . ARG A 1 197 ? -31.282 25.878 -8.501 1.00 68.50 197 ARG A CA 1
ATOM 1484 C C . ARG A 1 197 ? -30.221 26.871 -8.963 1.00 68.50 197 ARG A C 1
ATOM 1486 O O . ARG A 1 197 ? -29.175 27.007 -8.340 1.00 68.50 197 ARG A O 1
ATOM 1493 N N . GLU A 1 198 ? -30.508 27.488 -10.095 1.00 73.69 198 GLU A N 1
ATOM 1494 C CA . GLU A 1 198 ? -29.760 28.564 -10.732 1.00 73.69 198 GLU A CA 1
ATOM 1495 C C . GLU A 1 198 ? -30.209 29.890 -10.102 1.00 73.69 198 GLU A C 1
ATOM 1497 O O . GLU A 1 198 ? -31.413 30.128 -9.965 1.00 73.69 198 GLU A O 1
ATOM 1502 N N . THR A 1 199 ? -29.260 30.715 -9.663 1.00 68.31 199 THR A N 1
ATOM 1503 C CA . THR A 1 199 ? -29.533 32.057 -9.132 1.00 68.31 199 THR A CA 1
ATOM 1504 C C . THR A 1 199 ? -28.897 33.071 -10.071 1.00 68.31 199 THR A C 1
ATOM 1506 O O . THR A 1 199 ? -27.731 32.915 -10.436 1.00 68.31 199 THR A O 1
ATOM 1509 N N . ALA A 1 200 ? -29.717 34.042 -10.470 1.00 69.94 200 ALA A N 1
ATOM 1510 C CA . ALA A 1 200 ? -29.390 35.193 -11.304 1.00 69.94 200 ALA A CA 1
ATOM 1511 C C . ALA A 1 200 ? -28.434 36.180 -10.619 1.00 69.94 200 ALA A C 1
ATOM 1513 O O . ALA A 1 200 ? -28.417 36.208 -9.365 1.00 69.94 200 ALA A O 1
#

pLDDT: mean 70.88, std 17.45, range [42.94, 97.12]

Mean predicted aligned error: 19.87 Å